Protein AF-A0A2A9KMT3-F1 (afdb_monomer_lite)

Secondary structure (DSSP, 8-state):
--------TT-EETTEEEEEEETTEEEEEETT-PPPEEEEHHHHHTT---SSSHHHHHHHHHHHHHHHHHS---HHHHHHHHHHHHHHHHHHHHS-B-GGGSSHHHHHHHHTTT--TTPEEEESSTTS-B-GGGEEEEPP-------TT--EEEPTTS-EEEHHHHHHHTT--HHHHHHHHHHHHTTTPPPBGGGGTGGGS-----TTHHHHGGGSS-GGGSS--

pLDDT: mean 72.95, std 15.5, range [35.25, 89.0]

Radius of gyration: 33.41 Å; chains: 1; bounding box: 78×36×78 Å

Sequence (225 aa):
MSRAAKNIIGNKFGRLTATKRVGSYHLCDCECGSVAKTVRTDKLVRGETKSCGCLRQEQNADRHAVALQSVGTPKRFAALREALKTVWSEMHSKGEVSPEWDKFDAFVFEMASTWVPGHELLRINPNEPYKCNNCRWKSPRKKVARREVGLSVKMSDGNLCPLTVFAEQINITYQKAYRIFSRIAATGQVVTANDFKTNNASETTDPFASVADRLSMPPSARLTG

Foldseek 3Di:
DDDPLPPQQQPAQAQWHFHDDDPQWTFTDGPVRDHTDIGGPVCSVVSVDRGPCVVVVVVVVVVVVVCVVPPDDPPVCVVVLVVLVVLLVVLVVPDAADPQPPDSVSVCVQCVVQDDPPWHKDFCDPVDHDDNVGIDTDHHPPPPPPPPDQPWAQEPVRDTHHLVVLCVVVVHDSVVSVVQSVVQVVVVDGHHSVSVVVPPDDDPPDVCPVVVVVPPDDPVPPPDD

Structure (mmCIF, N/CA/C/O backbone):
data_AF-A0A2A9KMT3-F1
#
_entry.id   AF-A0A2A9KMT3-F1
#
loop_
_atom_site.group_PDB
_atom_site.id
_atom_site.type_symbol
_atom_site.label_atom_id
_atom_site.label_alt_id
_atom_site.label_comp_id
_atom_site.label_asym_id
_atom_site.label_entity_id
_atom_site.label_seq_id
_atom_site.pdbx_PDB_ins_code
_atom_site.Cartn_x
_atom_site.Cartn_y
_atom_site.Cartn_z
_atom_site.occupancy
_atom_site.B_iso_or_equiv
_atom_site.auth_seq_id
_atom_site.auth_comp_id
_atom_site.auth_asym_id
_atom_site.auth_atom_id
_atom_site.pdbx_PDB_model_num
ATOM 1 N N . MET A 1 1 ? -53.842 -2.901 15.161 1.00 37.72 1 MET A N 1
ATOM 2 C CA . MET A 1 1 ? -53.544 -2.439 16.535 1.00 37.72 1 MET A CA 1
ATOM 3 C C . MET A 1 1 ? -52.329 -1.525 16.509 1.00 37.72 1 MET A C 1
ATOM 5 O O . MET A 1 1 ? -51.229 -1.982 16.210 1.00 37.72 1 MET A O 1
ATOM 9 N N . SER A 1 2 ? -52.541 -0.230 16.735 1.00 40.47 2 SER A N 1
ATOM 10 C CA . SER A 1 2 ? -51.507 0.804 16.799 1.00 40.47 2 SER A CA 1
ATOM 11 C C . SER A 1 2 ? -50.580 0.539 17.988 1.00 40.47 2 SER A C 1
ATOM 13 O O . SER A 1 2 ? -50.917 0.808 19.138 1.00 40.47 2 SER A O 1
ATOM 15 N N . ARG A 1 3 ? -49.389 -0.019 17.735 1.00 48.97 3 ARG A N 1
ATOM 16 C CA . ARG A 1 3 ? -48.339 -0.066 18.759 1.00 48.97 3 ARG A CA 1
ATOM 17 C C . ARG A 1 3 ? -47.872 1.364 18.986 1.00 48.97 3 ARG A C 1
ATOM 19 O O . ARG A 1 3 ? -47.100 1.889 18.186 1.00 48.97 3 ARG A O 1
ATOM 26 N N . ALA A 1 4 ? -48.366 1.976 20.063 1.00 48.88 4 ALA A N 1
ATOM 27 C CA . ALA A 1 4 ? -47.810 3.186 20.646 1.00 48.88 4 ALA A CA 1
ATOM 28 C C . ALA A 1 4 ? -46.288 3.057 20.609 1.00 48.88 4 ALA A C 1
ATOM 30 O O . ALA A 1 4 ? -45.707 2.123 21.172 1.00 48.88 4 ALA A O 1
ATOM 31 N N . ALA A 1 5 ? -45.662 3.907 19.806 1.00 55.84 5 ALA A N 1
ATOM 32 C CA . ALA A 1 5 ? -44.259 3.776 19.509 1.00 55.84 5 ALA A CA 1
ATOM 33 C C . ALA A 1 5 ? -43.477 4.083 20.783 1.00 55.84 5 ALA A C 1
ATOM 35 O O . ALA A 1 5 ? -43.341 5.243 21.165 1.00 55.84 5 ALA A O 1
ATOM 36 N N . LYS A 1 6 ? -43.042 3.015 21.458 1.00 61.47 6 LYS A N 1
ATOM 37 C CA . LYS A 1 6 ? -42.335 3.059 22.734 1.00 61.47 6 LYS A CA 1
ATOM 38 C C . LYS A 1 6 ? -41.201 4.068 22.597 1.00 61.47 6 LYS A C 1
ATOM 40 O O . LYS A 1 6 ? -40.306 3.880 21.771 1.00 61.47 6 LYS A O 1
ATOM 45 N N . ASN A 1 7 ? -41.307 5.181 23.318 1.00 69.69 7 ASN A N 1
ATOM 46 C CA . ASN A 1 7 ? -40.314 6.233 23.243 1.00 69.69 7 ASN A CA 1
ATOM 47 C C . ASN A 1 7 ? -39.050 5.708 23.925 1.00 69.69 7 ASN A C 1
ATOM 49 O O . ASN A 1 7 ? -39.000 5.583 25.143 1.00 69.69 7 ASN A O 1
ATOM 53 N N . ILE A 1 8 ? -38.082 5.291 23.115 1.00 77.19 8 ILE A N 1
ATOM 54 C CA . ILE A 1 8 ? -36.805 4.744 23.578 1.00 77.19 8 ILE A CA 1
ATOM 55 C C . ILE A 1 8 ? -35.694 5.801 23.589 1.00 77.19 8 ILE A C 1
ATOM 57 O O . ILE A 1 8 ? -34.530 5.448 23.739 1.00 77.19 8 ILE A O 1
ATOM 61 N N . ILE A 1 9 ? -36.039 7.080 23.401 1.00 82.56 9 ILE A N 1
ATOM 62 C CA . ILE A 1 9 ? -35.098 8.198 23.521 1.00 82.56 9 ILE A CA 1
ATOM 63 C C . ILE A 1 9 ? -34.615 8.277 24.978 1.00 82.56 9 ILE A C 1
ATOM 65 O O . ILE A 1 9 ? -35.413 8.150 25.900 1.00 82.56 9 ILE A O 1
ATOM 69 N N . GLY A 1 10 ? -33.309 8.445 25.176 1.00 82.06 10 GLY A N 1
ATOM 70 C CA . GLY A 1 10 ? -32.634 8.421 26.475 1.00 82.06 10 GLY A CA 1
ATOM 71 C C . GLY A 1 10 ? -32.213 7.024 26.939 1.00 82.06 10 GLY A C 1
ATOM 72 O O . GLY A 1 10 ? -31.371 6.907 27.826 1.00 82.06 10 GLY A O 1
ATOM 73 N N . ASN A 1 11 ? -32.728 5.957 26.320 1.00 84.44 11 ASN A N 1
ATOM 74 C CA . ASN A 1 11 ? -32.361 4.600 26.710 1.00 84.44 11 ASN A CA 1
ATOM 75 C C . ASN A 1 11 ? -31.020 4.181 26.102 1.00 84.44 11 ASN A C 1
ATOM 77 O O . ASN A 1 11 ? -30.718 4.451 24.932 1.00 84.44 11 ASN A O 1
ATOM 81 N N . LYS A 1 12 ? -30.249 3.454 26.913 1.00 85.31 12 LYS A N 1
ATOM 82 C CA . LYS A 1 12 ? -28.957 2.879 26.548 1.00 85.31 12 LYS A CA 1
ATOM 83 C C . LYS A 1 12 ? -29.126 1.442 26.046 1.00 85.31 12 LYS A C 1
ATOM 85 O O . LYS A 1 12 ? -29.708 0.593 26.716 1.00 85.31 12 LYS A O 1
ATOM 90 N N . PHE A 1 13 ? -28.577 1.167 24.870 1.00 85.19 13 PHE A N 1
ATOM 91 C CA . PHE A 1 13 ? -28.564 -0.123 24.187 1.00 85.19 13 PHE A CA 1
ATOM 92 C C . PHE A 1 13 ? -27.110 -0.533 23.928 1.00 85.19 13 PHE A C 1
ATOM 94 O O . PHE A 1 13 ? -26.511 -0.203 22.903 1.00 85.19 13 PHE A O 1
ATOM 101 N N . GLY A 1 14 ? -26.508 -1.240 24.887 1.00 87.00 14 GLY A N 1
ATOM 102 C CA . GLY A 1 14 ? -25.071 -1.518 24.861 1.00 87.00 14 GLY A CA 1
ATOM 103 C C . GLY A 1 14 ? -24.272 -0.234 25.078 1.00 87.00 14 GLY A C 1
ATOM 104 O O . GLY A 1 14 ? -24.391 0.376 26.130 1.00 87.00 14 GLY A O 1
ATOM 105 N N . ARG A 1 15 ? -23.486 0.179 24.082 1.00 85.56 15 ARG A N 1
ATOM 106 C CA . ARG A 1 15 ? -22.727 1.442 24.053 1.00 85.56 15 ARG A CA 1
ATOM 107 C C . ARG A 1 15 ? -23.434 2.558 23.283 1.00 85.56 15 ARG A C 1
ATOM 109 O O . ARG A 1 15 ? -22.813 3.574 22.999 1.00 85.56 15 ARG A O 1
ATOM 116 N N . LEU A 1 16 ? -24.676 2.338 22.851 1.00 89.00 16 LEU A N 1
ATOM 117 C CA . LEU A 1 16 ? -25.456 3.321 22.103 1.00 89.00 16 LEU A CA 1
ATOM 118 C C . LEU A 1 16 ? -26.517 3.949 22.994 1.00 89.00 16 LEU A C 1
ATOM 120 O O . LEU A 1 16 ? -27.291 3.228 23.612 1.00 89.00 16 LEU A O 1
ATOM 124 N N . THR A 1 17 ? -26.615 5.270 22.986 1.00 88.81 17 THR A N 1
ATOM 125 C CA . THR A 1 17 ? -27.678 6.017 23.664 1.00 88.81 17 THR A CA 1
ATOM 126 C C . THR A 1 17 ? -28.559 6.665 22.612 1.00 88.81 17 THR A C 1
ATOM 128 O O . THR A 1 17 ? -28.074 7.437 21.789 1.00 88.81 17 THR A O 1
ATOM 131 N N . ALA A 1 18 ? -29.852 6.338 22.588 1.00 88.25 18 ALA A N 1
ATOM 132 C CA . ALA A 1 18 ? -30.766 6.895 21.593 1.00 88.25 18 ALA A CA 1
ATOM 133 C C . ALA A 1 18 ? -31.085 8.364 21.912 1.00 88.25 18 ALA A C 1
ATOM 135 O O . ALA A 1 18 ? -31.683 8.651 22.943 1.00 88.25 18 ALA A O 1
ATOM 136 N N . THR A 1 19 ? -30.736 9.293 21.024 1.00 88.12 19 THR A N 1
ATOM 137 C CA . THR A 1 19 ? -30.889 10.739 21.261 1.00 88.12 19 THR A CA 1
ATOM 138 C C . THR A 1 19 ? -32.039 11.358 20.486 1.00 88.12 19 THR A C 1
ATOM 140 O O . THR A 1 19 ? -32.766 12.193 21.019 1.00 88.12 19 THR A O 1
ATOM 143 N N . LYS A 1 20 ? -32.272 10.926 19.244 1.00 86.25 20 LYS A N 1
ATOM 144 C CA . LYS A 1 20 ? -33.343 11.482 18.403 1.00 86.25 20 LYS A CA 1
ATOM 145 C C . LYS A 1 20 ? -34.041 10.396 17.601 1.00 86.25 20 LYS A C 1
ATOM 147 O O . LYS A 1 20 ? -33.410 9.456 17.132 1.00 86.25 20 LYS A O 1
ATOM 152 N N . ARG A 1 21 ? -35.355 10.527 17.410 1.00 83.56 21 ARG A N 1
ATOM 153 C CA . ARG A 1 21 ? -36.138 9.640 16.543 1.00 83.56 21 ARG A CA 1
ATOM 154 C C . ARG A 1 21 ? -36.378 10.282 15.180 1.00 83.56 21 ARG A C 1
ATOM 156 O O . ARG A 1 21 ? -36.792 11.433 15.103 1.00 83.56 21 ARG A O 1
ATOM 163 N N . VAL A 1 22 ? -36.167 9.508 14.120 1.00 83.06 22 VAL A N 1
ATOM 164 C CA . VAL A 1 22 ? -36.425 9.872 12.723 1.00 83.06 22 VAL A CA 1
ATOM 165 C C . VAL A 1 22 ? -37.221 8.730 12.080 1.00 83.06 22 VAL A C 1
ATOM 167 O O . VAL A 1 22 ? -36.664 7.748 11.589 1.00 83.06 22 VAL A O 1
ATOM 170 N N . GLY A 1 23 ? -38.553 8.811 12.150 1.00 82.44 23 GLY A N 1
ATOM 171 C CA . GLY A 1 23 ? -39.453 7.765 11.648 1.00 82.44 23 GLY A CA 1
ATOM 172 C C . GLY A 1 23 ? -39.268 6.413 12.357 1.00 82.44 23 GLY A C 1
ATOM 173 O O . GLY A 1 23 ? -39.494 6.296 13.568 1.00 82.44 23 GLY A O 1
ATOM 174 N N . SER A 1 24 ? -38.868 5.395 11.587 1.00 82.38 24 SER A N 1
ATOM 175 C CA . SER A 1 24 ? -38.547 4.030 12.053 1.00 82.38 24 SER A CA 1
ATOM 176 C C . SER A 1 24 ? -37.084 3.853 12.492 1.00 82.38 24 SER A C 1
ATOM 178 O O . SER A 1 24 ? -36.647 2.735 12.781 1.00 82.38 24 SER A O 1
ATOM 180 N N . TYR A 1 25 ? -36.317 4.944 12.508 1.00 84.69 25 TYR A N 1
ATOM 181 C CA . TYR A 1 25 ? -34.915 4.980 12.900 1.00 84.69 25 TYR A CA 1
ATOM 182 C C . TYR A 1 25 ? -34.709 5.887 14.112 1.00 84.69 25 TYR A C 1
ATOM 184 O O . TYR A 1 25 ? -35.480 6.811 14.374 1.00 84.69 25 TYR A O 1
ATOM 192 N N . HIS A 1 26 ? -33.633 5.630 14.842 1.00 86.88 26 HIS A N 1
ATOM 193 C CA . HIS A 1 26 ? -33.127 6.477 15.906 1.00 86.88 26 HIS A CA 1
ATOM 194 C C . HIS A 1 26 ? -31.678 6.839 15.616 1.00 86.88 26 HIS A C 1
ATOM 196 O O . HIS A 1 26 ? -30.881 5.986 15.234 1.00 86.88 26 HIS A O 1
ATOM 202 N N . LEU A 1 27 ? -31.348 8.108 15.813 1.00 87.56 27 LEU A N 1
ATOM 203 C CA . LEU A 1 27 ? -29.978 8.554 15.991 1.00 87.56 27 LEU A CA 1
ATOM 204 C C . LEU A 1 27 ? -29.527 8.130 17.381 1.00 87.56 27 LEU A C 1
ATOM 206 O O . LEU A 1 27 ? -30.242 8.336 18.368 1.00 87.56 27 LEU A O 1
ATOM 210 N N . CYS A 1 28 ? -28.370 7.488 17.434 1.00 87.31 28 CYS A N 1
ATOM 211 C CA . CYS A 1 28 ? -27.772 7.023 18.664 1.00 87.31 28 CYS A CA 1
ATOM 212 C C . CYS A 1 28 ? -26.327 7.488 18.763 1.00 87.31 28 CYS A C 1
ATOM 214 O O . CYS A 1 28 ? -25.541 7.277 17.835 1.00 87.31 28 CYS A O 1
ATOM 216 N N . ASP A 1 29 ? -25.977 8.030 19.919 1.00 87.38 29 ASP A N 1
ATOM 217 C CA . ASP A 1 29 ? -24.610 8.413 20.237 1.00 87.38 29 ASP A CA 1
ATOM 218 C C . ASP A 1 29 ? -23.882 7.221 20.842 1.00 87.38 29 ASP A C 1
ATOM 220 O O . ASP A 1 29 ? -24.438 6.475 21.650 1.00 87.38 29 ASP A O 1
ATOM 224 N N . CYS A 1 30 ? -22.648 7.001 20.398 1.00 86.50 30 CYS A N 1
ATOM 225 C CA . CYS A 1 30 ? -21.809 5.929 20.910 1.00 86.50 30 CYS A CA 1
ATOM 226 C C . CYS A 1 30 ? -20.930 6.445 22.045 1.00 86.50 30 CYS A C 1
ATOM 228 O O . CYS A 1 30 ? -20.285 7.478 21.897 1.00 86.50 30 CYS A O 1
ATOM 230 N N . GLU A 1 31 ? -20.776 5.660 23.108 1.00 85.88 31 GLU A N 1
ATOM 231 C CA . GLU A 1 31 ? -19.820 5.946 24.194 1.00 85.88 31 GLU A CA 1
ATOM 232 C C . GLU A 1 31 ? -18.363 6.019 23.720 1.00 85.88 31 GLU A C 1
ATOM 234 O O . GLU A 1 31 ? -17.513 6.595 24.382 1.00 85.88 31 GLU A O 1
ATOM 239 N N . CYS A 1 32 ? -18.076 5.462 22.545 1.00 79.50 32 CYS A N 1
ATOM 240 C CA . CYS A 1 32 ? -16.779 5.539 21.892 1.00 79.50 32 CYS A CA 1
ATOM 241 C C . CYS A 1 32 ? -16.460 6.916 21.274 1.00 79.50 32 CYS A C 1
ATOM 243 O O . CYS A 1 32 ? -15.408 7.067 20.662 1.00 79.50 32 CYS A O 1
ATOM 245 N N . GLY A 1 33 ? -17.374 7.891 21.356 1.00 78.00 33 GLY A N 1
ATOM 246 C CA . GLY A 1 33 ? -17.171 9.252 20.842 1.00 78.00 33 GLY A CA 1
ATOM 247 C C . GLY A 1 33 ? -17.252 9.390 19.317 1.00 78.00 33 GLY A C 1
ATOM 248 O O . GLY A 1 33 ? -17.041 10.475 18.784 1.00 78.00 33 GLY A O 1
ATOM 249 N N . SER A 1 34 ? -17.564 8.312 18.590 1.00 76.94 34 SER A N 1
ATOM 250 C CA . SER A 1 34 ? -17.764 8.360 17.139 1.00 76.94 34 SER A CA 1
ATOM 251 C C . SER A 1 34 ? -19.058 9.085 16.763 1.00 76.94 34 SER A C 1
ATOM 253 O O . SER A 1 34 ? -20.015 9.078 17.537 1.00 76.94 34 SER A O 1
ATOM 255 N N . VAL A 1 35 ? -19.132 9.568 15.519 1.00 75.56 35 VAL A N 1
ATOM 256 C CA . VAL A 1 35 ? -20.323 10.208 14.931 1.00 75.56 35 VAL A CA 1
ATOM 257 C C . VAL A 1 35 ? -21.607 9.410 15.206 1.00 75.56 35 VAL A C 1
ATOM 259 O O . VAL A 1 35 ? -21.617 8.176 15.124 1.00 75.56 35 VAL A O 1
ATOM 262 N N . ALA A 1 36 ? -22.687 10.134 15.516 1.00 76.81 36 ALA A N 1
ATOM 263 C CA . ALA A 1 36 ? -24.007 9.584 15.798 1.00 76.81 36 ALA A CA 1
ATOM 264 C C . ALA A 1 36 ? -24.454 8.606 14.700 1.00 76.81 36 ALA A C 1
ATOM 266 O O . ALA A 1 36 ? -24.476 8.930 13.509 1.00 76.81 36 ALA A O 1
ATOM 267 N N . LYS A 1 37 ? -24.830 7.389 15.099 1.00 81.62 37 LYS A N 1
ATOM 268 C CA . LYS A 1 37 ? -25.236 6.327 14.176 1.00 81.62 37 LYS A CA 1
ATOM 269 C C . LYS A 1 37 ? -26.750 6.257 14.078 1.00 81.62 37 LYS A C 1
ATOM 271 O O . LYS A 1 37 ? -27.444 6.201 15.087 1.00 81.62 37 LYS A O 1
ATOM 276 N N . THR A 1 38 ? -27.258 6.177 12.852 1.00 86.88 38 THR A N 1
ATOM 277 C CA . THR A 1 38 ? -28.684 5.942 12.608 1.00 86.88 38 THR A CA 1
ATOM 278 C C . THR A 1 38 ? -28.971 4.440 12.639 1.00 86.88 38 THR A C 1
ATOM 280 O O . THR A 1 38 ? -28.405 3.675 11.858 1.00 86.88 38 THR A O 1
ATOM 283 N N . VAL A 1 39 ? -29.837 3.999 13.552 1.00 83.69 39 VAL A N 1
ATOM 284 C CA . VAL A 1 39 ? -30.164 2.585 13.785 1.00 83.69 39 VAL A CA 1
ATOM 285 C C . VAL A 1 39 ? -31.676 2.387 13.782 1.00 83.69 39 VAL A C 1
ATOM 287 O O . VAL A 1 39 ? -32.427 3.203 14.306 1.00 83.69 39 VAL A O 1
ATOM 290 N N . ARG A 1 40 ? -32.148 1.291 13.184 1.00 86.94 40 ARG A N 1
ATOM 291 C CA . ARG A 1 40 ? -33.578 0.958 13.133 1.00 86.94 40 ARG A CA 1
ATOM 292 C C . ARG A 1 40 ? -34.103 0.590 14.529 1.00 86.94 40 ARG A C 1
ATOM 294 O O . ARG A 1 40 ? -33.425 -0.119 15.273 1.00 86.94 40 ARG A O 1
ATOM 301 N N . THR A 1 41 ? -35.306 1.047 14.886 1.00 83.00 41 THR A N 1
ATOM 302 C CA . THR A 1 41 ? -35.889 0.865 16.234 1.00 83.00 41 THR A CA 1
ATOM 303 C C . THR A 1 41 ? -35.942 -0.603 16.665 1.00 83.00 41 THR A C 1
ATOM 305 O O . THR A 1 41 ? -35.581 -0.947 17.786 1.00 83.00 41 THR A O 1
ATOM 308 N N . ASP A 1 42 ? -36.356 -1.494 15.772 1.00 84.19 42 ASP A N 1
ATOM 309 C CA . ASP A 1 42 ? -36.445 -2.932 16.038 1.00 84.19 42 ASP A CA 1
ATOM 310 C C . ASP A 1 42 ? -35.071 -3.575 16.294 1.00 84.19 42 ASP A C 1
ATOM 312 O O . ASP A 1 42 ? -34.967 -4.471 17.126 1.00 84.19 42 ASP A O 1
ATOM 316 N N . LYS A 1 43 ? -34.007 -3.099 15.636 1.00 84.25 43 LYS A N 1
ATOM 317 C CA . LYS A 1 43 ? -32.634 -3.594 15.823 1.00 84.25 43 LYS A CA 1
ATOM 318 C C . LYS A 1 43 ? -32.041 -3.179 17.170 1.00 84.25 43 LYS A C 1
ATOM 320 O O . LYS A 1 43 ? -31.253 -3.939 17.734 1.00 84.25 43 LYS A O 1
ATOM 325 N N . LEU A 1 44 ? -32.444 -2.018 17.694 1.00 82.50 44 LEU A N 1
ATOM 326 C CA . LEU A 1 44 ? -32.112 -1.582 19.055 1.00 82.50 44 LEU A CA 1
ATOM 327 C C . LEU A 1 44 ? -32.860 -2.422 20.093 1.00 82.50 44 LEU A C 1
ATOM 329 O O . LEU A 1 44 ? -32.241 -2.986 20.990 1.00 82.50 44 LEU A O 1
ATOM 333 N N . VAL A 1 45 ? -34.178 -2.579 19.925 1.00 82.44 45 VAL A N 1
ATOM 334 C CA . VAL A 1 45 ? -35.026 -3.324 20.873 1.00 82.44 45 VAL A CA 1
ATOM 335 C C . VAL A 1 45 ? -34.662 -4.810 20.925 1.00 82.44 45 VAL A C 1
ATOM 337 O O . VAL A 1 45 ? -34.644 -5.392 22.004 1.00 82.44 45 VAL A O 1
ATOM 340 N N . ARG A 1 46 ? -34.327 -5.429 19.785 1.00 82.44 46 ARG A N 1
ATOM 341 C CA . ARG A 1 46 ? -33.860 -6.829 19.725 1.00 82.44 46 ARG A CA 1
ATOM 342 C C . ARG A 1 46 ? -32.412 -7.008 20.195 1.00 82.44 46 ARG A C 1
ATOM 344 O O . ARG A 1 46 ? -31.942 -8.138 20.266 1.00 82.44 46 ARG A O 1
ATOM 351 N N . GLY A 1 47 ? -31.696 -5.920 20.488 1.00 81.88 47 GLY A N 1
ATOM 352 C CA . GLY A 1 47 ? -30.307 -5.964 20.943 1.00 81.88 47 GLY A CA 1
ATOM 353 C C . GLY A 1 47 ? -29.305 -6.413 19.874 1.00 81.88 47 GLY A C 1
ATOM 354 O O . GLY A 1 47 ? -28.198 -6.821 20.219 1.00 81.88 47 GLY A O 1
ATOM 355 N N . GLU A 1 48 ? -29.664 -6.347 18.589 1.00 82.25 48 GLU A N 1
ATOM 356 C CA . GLU A 1 48 ? -28.761 -6.703 17.488 1.00 82.25 48 GLU A CA 1
ATOM 357 C C . GLU A 1 48 ? -27.685 -5.630 17.271 1.00 82.25 48 GLU A C 1
ATOM 359 O O . GLU A 1 48 ? -26.553 -5.936 16.904 1.00 82.25 48 GLU A O 1
ATOM 364 N N . THR A 1 49 ? -28.020 -4.358 17.510 1.00 83.75 49 THR A N 1
ATOM 365 C CA . THR A 1 49 ? -27.079 -3.238 17.373 1.00 83.75 49 THR A CA 1
ATOM 366 C C . THR A 1 49 ? -26.738 -2.669 18.745 1.00 83.75 49 THR A C 1
ATOM 368 O O . THR A 1 49 ? -27.550 -1.978 19.350 1.00 83.75 49 THR A O 1
ATOM 371 N N . LYS A 1 50 ? -25.527 -2.969 19.228 1.00 82.69 50 LYS A N 1
ATOM 372 C CA . LYS A 1 50 ? -25.041 -2.585 20.569 1.00 82.69 50 LYS A CA 1
ATOM 373 C C . LYS A 1 50 ? -23.950 -1.511 20.547 1.00 82.69 50 LYS A C 1
ATOM 375 O O . LYS A 1 50 ? -23.511 -1.069 21.600 1.00 82.69 50 LYS A O 1
ATOM 380 N N . SER A 1 51 ? -23.441 -1.145 19.373 1.00 84.81 51 SER A N 1
ATOM 381 C CA . SER A 1 51 ? -22.367 -0.159 19.213 1.00 84.81 51 SER A CA 1
ATOM 382 C C . SER A 1 51 ? -22.388 0.449 17.811 1.00 84.81 51 SER A C 1
ATOM 384 O O . SER A 1 51 ? -23.044 -0.067 16.896 1.00 84.81 51 SER A O 1
ATOM 386 N N . CYS A 1 52 ? -21.633 1.531 17.604 1.00 81.44 52 CYS A N 1
ATOM 387 C CA . CYS A 1 52 ? -21.477 2.104 16.269 1.00 81.44 52 CYS A CA 1
ATOM 388 C C . CYS A 1 52 ? -20.709 1.174 15.305 1.00 81.44 52 CYS A C 1
ATOM 390 O O . CYS A 1 52 ? -20.792 1.341 14.089 1.00 81.44 52 CYS A O 1
ATOM 392 N N . GLY A 1 53 ? -20.028 0.155 15.837 1.00 76.56 53 GLY A N 1
ATOM 393 C CA . GLY A 1 53 ? -19.028 -0.656 15.144 1.00 76.56 53 GLY A CA 1
ATOM 394 C C . GLY A 1 53 ? -17.751 -0.828 15.974 1.00 76.56 53 GLY A C 1
ATOM 395 O O . GLY A 1 53 ? -17.071 -1.837 15.811 1.00 76.56 53 GLY A O 1
ATOM 396 N N . CYS A 1 54 ? -17.493 0.081 16.925 1.00 78.56 54 CYS A N 1
ATOM 397 C CA . CYS A 1 54 ? -16.313 0.066 17.799 1.00 78.56 54 CYS A CA 1
ATOM 398 C C . CYS A 1 54 ? -16.131 -1.263 18.541 1.00 78.56 54 CYS A C 1
ATOM 400 O O . CYS A 1 54 ? -15.055 -1.837 18.523 1.00 78.56 54 CYS A O 1
ATOM 402 N N . LEU A 1 55 ? -17.209 -1.832 19.084 1.00 81.56 55 LEU A N 1
ATOM 403 C CA . LEU A 1 55 ? -17.146 -3.102 19.813 1.00 81.56 55 LEU A CA 1
ATOM 404 C C . LEU A 1 55 ? -16.687 -4.271 18.924 1.00 81.56 55 LEU A C 1
ATOM 406 O O . LEU A 1 55 ? -16.008 -5.176 19.391 1.00 81.56 55 LEU A O 1
ATOM 410 N N . ARG A 1 56 ? -17.026 -4.247 17.627 1.00 78.88 56 ARG A N 1
ATOM 411 C CA . ARG A 1 56 ? -16.537 -5.241 16.661 1.00 78.88 56 ARG A CA 1
ATOM 412 C C . ARG A 1 56 ? -15.077 -4.980 16.285 1.00 78.88 56 ARG A C 1
ATOM 414 O O . ARG A 1 56 ? -14.343 -5.936 16.062 1.00 78.88 56 ARG A O 1
ATOM 421 N N . GLN A 1 57 ? -14.667 -3.715 16.198 1.00 73.81 57 GLN A N 1
ATOM 422 C CA . GLN A 1 57 ? -13.267 -3.347 15.970 1.00 73.81 57 GLN A CA 1
ATOM 423 C C . GLN A 1 57 ? -12.377 -3.768 17.140 1.00 73.81 57 GLN A C 1
ATOM 425 O O . GLN A 1 57 ? -11.362 -4.403 16.892 1.00 73.81 57 GLN A O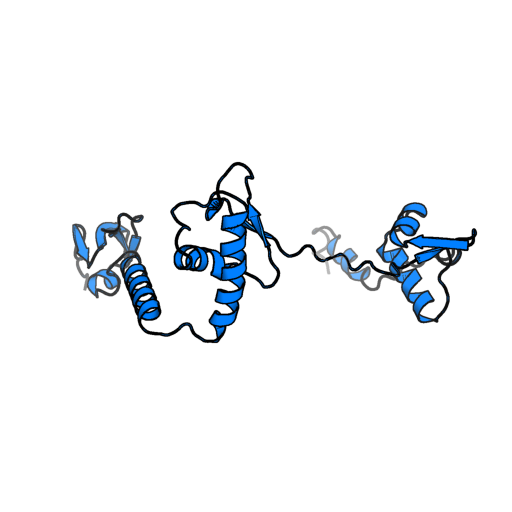 1
ATOM 430 N N . GLU A 1 58 ? -12.787 -3.507 18.381 1.00 77.81 58 GLU A N 1
ATOM 431 C CA . GLU A 1 58 ? -12.080 -3.939 19.594 1.00 77.81 58 GLU A CA 1
ATOM 432 C C . GLU A 1 58 ? -11.967 -5.461 19.657 1.00 77.81 58 GLU A C 1
ATOM 434 O O . GLU A 1 58 ? -10.869 -5.990 19.737 1.00 77.81 58 GLU A O 1
ATOM 439 N N . GLN A 1 59 ? -13.072 -6.191 19.476 1.00 76.31 59 GLN A N 1
ATOM 440 C CA . GLN A 1 59 ? -13.034 -7.658 19.467 1.00 76.31 59 GLN A CA 1
ATOM 441 C C . GLN A 1 59 ? -12.146 -8.231 18.359 1.00 76.31 59 GLN A C 1
ATOM 443 O O . GLN A 1 59 ? -11.527 -9.278 18.541 1.00 76.31 59 GLN A O 1
ATOM 448 N N . ASN A 1 60 ? -12.098 -7.584 17.194 1.00 71.00 60 ASN A N 1
ATOM 449 C CA . ASN A 1 60 ? -11.179 -7.984 16.138 1.00 71.00 60 ASN A CA 1
ATOM 450 C C . ASN A 1 60 ? -9.731 -7.654 16.516 1.00 71.00 60 ASN A C 1
ATOM 452 O O . ASN A 1 60 ? -8.867 -8.499 16.307 1.00 71.00 60 ASN A O 1
ATOM 456 N N . ALA A 1 61 ? -9.466 -6.481 17.094 1.00 62.53 61 ALA A N 1
ATOM 457 C CA . ALA A 1 61 ? -8.144 -6.099 17.580 1.00 62.53 61 ALA A CA 1
ATOM 458 C C . ALA A 1 61 ? -7.640 -7.076 18.652 1.00 62.53 61 ALA A C 1
ATOM 460 O O . ALA A 1 61 ? -6.525 -7.570 18.530 1.00 62.53 61 ALA A O 1
ATOM 461 N N . ASP A 1 62 ? -8.487 -7.462 19.607 1.00 60.75 62 ASP A N 1
ATOM 462 C CA . ASP A 1 62 ? -8.169 -8.444 20.647 1.00 60.75 62 ASP A CA 1
ATOM 463 C C . ASP A 1 62 ? -7.917 -9.834 20.055 1.00 60.75 62 ASP A C 1
ATOM 465 O O . ASP A 1 62 ? -6.954 -10.506 20.412 1.00 60.75 62 ASP A O 1
ATOM 469 N N . ARG A 1 63 ? -8.732 -10.271 19.085 1.00 58.41 63 ARG A N 1
ATOM 470 C CA . ARG A 1 63 ? -8.500 -11.538 18.368 1.00 58.41 63 ARG A CA 1
ATOM 471 C C . ARG A 1 63 ? -7.194 -11.522 17.584 1.00 58.41 63 ARG A C 1
ATOM 473 O O . ARG A 1 63 ? -6.519 -12.546 17.533 1.00 58.41 63 ARG A O 1
ATOM 480 N N . HIS A 1 64 ? -6.827 -10.391 16.987 1.00 52.22 64 HIS A N 1
ATOM 481 C CA . HIS A 1 64 ? -5.539 -10.232 16.321 1.00 52.22 64 HIS A CA 1
ATOM 482 C C . HIS A 1 64 ? -4.387 -10.188 17.332 1.00 52.22 64 HIS A C 1
ATOM 484 O O . HIS A 1 64 ? -3.380 -10.847 17.097 1.00 52.22 64 HIS A O 1
ATOM 490 N N . ALA A 1 65 ? -4.545 -9.522 18.477 1.00 51.62 65 ALA A N 1
ATOM 491 C CA . ALA A 1 65 ? -3.551 -9.488 19.549 1.00 51.62 65 ALA A CA 1
ATOM 492 C C . ALA A 1 65 ? -3.300 -10.887 20.143 1.00 51.62 65 ALA A C 1
ATOM 494 O O . ALA A 1 65 ? -2.152 -11.307 20.272 1.00 51.62 65 ALA A O 1
ATOM 495 N N . VAL A 1 66 ? -4.362 -11.656 20.405 1.00 50.72 66 VAL A N 1
ATOM 496 C CA . VAL A 1 66 ? -4.266 -13.050 20.870 1.00 50.72 66 VAL A CA 1
ATOM 497 C C . VAL A 1 66 ? -3.700 -13.959 19.775 1.00 50.72 66 VAL A C 1
ATOM 499 O O . VAL A 1 66 ? -2.873 -14.819 20.070 1.00 50.72 66 VAL A O 1
ATOM 502 N N . ALA A 1 67 ? -4.063 -13.763 18.502 1.00 45.97 67 ALA A N 1
ATOM 503 C CA . ALA A 1 67 ? -3.475 -14.514 17.389 1.00 45.97 67 ALA A CA 1
ATOM 504 C C . ALA A 1 67 ? -1.976 -14.217 17.199 1.00 45.97 67 ALA A C 1
ATOM 506 O O . ALA A 1 67 ? -1.226 -15.125 16.846 1.00 45.97 67 ALA A O 1
ATOM 507 N N . LEU A 1 68 ? -1.525 -12.988 17.478 1.00 46.59 68 LEU A N 1
ATOM 508 C CA . LEU A 1 68 ? -0.102 -12.634 17.501 1.00 46.59 68 LEU A CA 1
ATOM 509 C C . LEU A 1 68 ? 0.651 -13.293 18.668 1.00 46.59 68 LEU A C 1
ATOM 511 O O . LEU A 1 68 ? 1.836 -13.579 18.526 1.00 46.59 68 LEU A O 1
ATOM 515 N N . GLN A 1 69 ? -0.020 -13.558 19.793 1.00 50.00 69 GLN A N 1
ATOM 516 C CA . GLN A 1 69 ? 0.583 -14.206 20.965 1.00 50.00 69 GLN A CA 1
ATOM 517 C C . GLN A 1 69 ? 0.549 -15.744 20.915 1.00 50.00 69 GLN A C 1
ATOM 519 O O . GLN A 1 69 ? 1.360 -16.382 21.578 1.00 50.00 69 GLN A O 1
ATOM 524 N N . SER A 1 70 ? -0.362 -16.353 20.146 1.00 45.94 70 SER A N 1
ATOM 525 C CA . SER A 1 70 ? -0.629 -17.805 20.215 1.00 45.94 70 SER A CA 1
ATOM 526 C C . SER A 1 70 ? -0.461 -18.583 18.909 1.00 45.94 70 SER A C 1
ATOM 528 O O . SER A 1 70 ? -0.468 -19.813 18.935 1.00 45.94 70 SER A O 1
ATOM 530 N N . VAL A 1 71 ? -0.249 -17.926 17.766 1.00 46.31 71 VAL A N 1
ATOM 531 C CA . VAL A 1 71 ? -0.001 -18.623 16.499 1.00 46.31 71 VAL A CA 1
ATOM 532 C C . VAL A 1 71 ? 1.323 -18.137 15.940 1.00 46.31 71 VAL A C 1
ATOM 534 O O . VAL A 1 71 ? 1.425 -17.024 15.426 1.00 46.31 71 VAL A O 1
ATOM 537 N N . GLY A 1 72 ? 2.347 -18.991 16.044 1.00 53.03 72 GLY A N 1
ATOM 538 C CA . GLY A 1 72 ? 3.616 -18.789 15.353 1.00 53.03 72 GLY A CA 1
ATOM 539 C C . GLY A 1 72 ? 3.357 -18.312 13.926 1.00 53.03 72 GLY A C 1
ATOM 540 O O . GLY A 1 72 ? 2.449 -18.812 13.255 1.00 53.03 72 GLY A O 1
ATOM 541 N N . THR A 1 73 ? 4.103 -17.288 13.508 1.00 50.44 73 THR A N 1
ATOM 542 C CA . THR A 1 73 ? 3.868 -16.547 12.269 1.00 50.44 73 THR A CA 1
ATOM 543 C C . THR A 1 73 ? 3.568 -17.535 11.138 1.00 50.44 73 THR A C 1
ATOM 545 O O . THR A 1 73 ? 4.407 -18.400 10.869 1.00 50.44 73 THR A O 1
ATOM 548 N N . PRO A 1 74 ? 2.384 -17.480 10.493 1.00 52.03 74 PRO A N 1
ATOM 549 C CA . PRO A 1 74 ? 2.051 -18.442 9.451 1.00 52.03 74 PRO A CA 1
ATOM 550 C C . PRO A 1 74 ? 3.188 -18.464 8.430 1.00 52.03 74 PRO A C 1
ATOM 552 O O . PRO A 1 74 ? 3.610 -17.393 8.008 1.00 52.03 74 PRO A O 1
ATOM 555 N N . LYS A 1 75 ? 3.696 -19.640 8.029 1.00 52.97 75 LYS A N 1
ATOM 556 C CA . LYS A 1 75 ? 4.897 -19.766 7.166 1.00 52.97 75 LYS A CA 1
ATOM 557 C C . LYS A 1 75 ? 4.866 -18.850 5.929 1.00 52.97 75 LYS A C 1
ATOM 559 O O . LYS A 1 75 ? 5.901 -18.336 5.521 1.00 52.97 75 LYS A O 1
ATOM 564 N N . ARG A 1 76 ? 3.667 -18.565 5.398 1.00 49.84 76 ARG A N 1
ATOM 565 C CA . ARG A 1 76 ? 3.420 -17.602 4.304 1.00 49.84 76 ARG A CA 1
ATOM 566 C C . ARG A 1 76 ? 3.887 -16.162 4.584 1.00 49.84 76 ARG A C 1
ATOM 568 O O . ARG A 1 76 ? 4.137 -15.420 3.647 1.00 49.84 76 ARG A O 1
ATOM 575 N N . PHE A 1 77 ? 4.006 -15.769 5.849 1.00 65.12 77 PHE A N 1
ATOM 576 C CA . PHE A 1 77 ? 4.447 -14.449 6.303 1.00 65.12 77 PHE A CA 1
ATOM 577 C C . PHE A 1 77 ? 5.887 -14.434 6.828 1.00 65.12 77 PHE A C 1
ATOM 579 O O . PHE A 1 77 ? 6.412 -13.354 7.078 1.00 65.12 77 PHE A O 1
ATOM 586 N N . ALA A 1 78 ? 6.546 -15.590 6.970 1.00 68.25 78 ALA A N 1
ATOM 587 C CA . ALA A 1 78 ? 7.947 -15.645 7.392 1.00 68.25 78 ALA A CA 1
ATOM 588 C C . ALA A 1 78 ? 8.860 -14.972 6.354 1.00 68.25 78 ALA A C 1
ATOM 590 O O . ALA A 1 78 ? 9.664 -14.115 6.704 1.00 68.25 78 ALA A O 1
ATOM 591 N N . ALA A 1 79 ? 8.648 -15.267 5.066 1.00 72.44 79 ALA A N 1
ATOM 592 C CA . ALA A 1 79 ? 9.378 -14.625 3.971 1.00 72.44 79 ALA A CA 1
ATOM 593 C C . ALA A 1 79 ? 9.132 -13.104 3.907 1.00 72.44 79 ALA A C 1
ATOM 595 O O . ALA A 1 79 ? 10.060 -12.340 3.656 1.00 72.44 79 ALA A O 1
ATOM 596 N N . LEU A 1 80 ? 7.897 -12.660 4.183 1.00 80.50 80 LEU A N 1
ATOM 597 C CA . LEU A 1 80 ? 7.556 -11.236 4.261 1.00 80.50 80 LEU A CA 1
ATOM 598 C C . LEU A 1 80 ? 8.267 -10.552 5.434 1.00 80.50 80 LEU A C 1
ATOM 600 O O . LEU A 1 80 ? 8.836 -9.478 5.260 1.00 80.50 80 LEU A O 1
ATOM 604 N N . ARG A 1 81 ? 8.249 -11.169 6.622 1.00 83.75 81 ARG A N 1
ATOM 605 C CA . ARG A 1 81 ? 8.928 -10.633 7.808 1.00 83.75 81 ARG A CA 1
ATOM 606 C C . ARG A 1 81 ? 10.428 -10.513 7.592 1.00 83.75 81 ARG A C 1
ATOM 608 O O . ARG A 1 81 ? 10.968 -9.465 7.911 1.00 83.75 81 ARG A O 1
ATOM 615 N N . GLU A 1 82 ? 11.082 -11.528 7.034 1.00 83.56 82 GLU A N 1
ATOM 616 C CA . GLU A 1 82 ? 12.521 -11.456 6.752 1.00 83.56 82 GLU A CA 1
ATOM 617 C C . GLU A 1 82 ? 12.845 -10.339 5.750 1.00 83.56 82 GLU A C 1
ATOM 619 O O . GLU A 1 82 ? 13.740 -9.535 6.001 1.00 83.56 82 GLU A O 1
ATOM 624 N N . ALA A 1 83 ? 12.054 -10.192 4.681 1.00 82.12 83 ALA A N 1
ATOM 625 C CA . ALA A 1 83 ? 12.238 -9.098 3.727 1.00 82.12 83 ALA A CA 1
ATOM 626 C C . ALA A 1 83 ? 12.042 -7.710 4.371 1.00 82.12 83 ALA A C 1
ATOM 628 O O . ALA A 1 83 ? 12.831 -6.792 4.143 1.00 82.12 83 ALA A O 1
ATOM 629 N N . LEU A 1 84 ? 11.014 -7.553 5.209 1.00 86.56 84 LEU A N 1
ATOM 630 C CA . LEU A 1 84 ? 10.755 -6.311 5.940 1.00 86.56 84 LEU A CA 1
ATOM 631 C C . LEU A 1 84 ? 11.807 -6.031 7.018 1.00 86.56 84 LEU A C 1
ATOM 633 O O . LEU A 1 84 ? 12.077 -4.868 7.304 1.00 86.56 84 LEU A O 1
ATOM 637 N N . LYS A 1 85 ? 12.427 -7.063 7.595 1.00 88.50 85 LYS A N 1
ATOM 638 C CA . LYS A 1 85 ? 13.492 -6.931 8.597 1.00 88.50 85 LYS A CA 1
ATOM 639 C C . LYS A 1 85 ? 14.745 -6.302 8.002 1.00 88.50 85 LYS A C 1
ATOM 641 O O . LYS A 1 85 ? 15.339 -5.432 8.634 1.00 88.50 85 LYS A O 1
ATOM 646 N N . THR A 1 86 ? 15.104 -6.672 6.771 1.00 86.81 86 THR A N 1
ATOM 647 C CA . THR A 1 86 ? 16.196 -6.01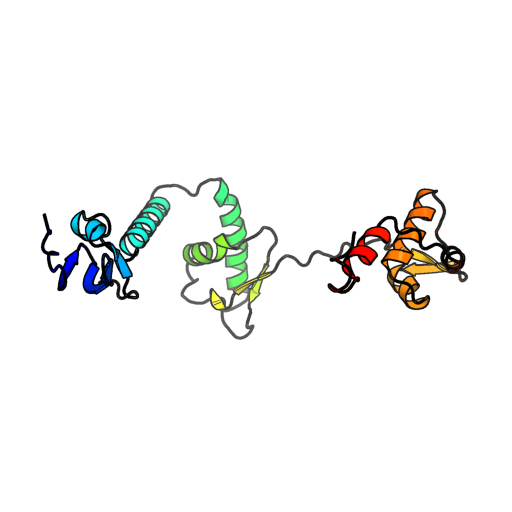6 6.038 1.00 86.81 86 THR A CA 1
ATOM 648 C C . THR A 1 86 ? 15.906 -4.529 5.835 1.00 86.81 86 THR A C 1
ATOM 650 O O . THR A 1 86 ? 16.758 -3.699 6.142 1.00 86.81 86 THR A O 1
ATOM 653 N N . VAL A 1 87 ? 14.685 -4.182 5.409 1.00 87.44 87 VAL A N 1
ATOM 654 C CA . VAL A 1 87 ? 14.276 -2.778 5.218 1.00 87.44 87 VAL A CA 1
ATOM 655 C C . VAL A 1 87 ? 14.284 -2.005 6.536 1.00 87.44 87 VAL A C 1
ATOM 657 O O . VAL A 1 87 ? 14.791 -0.889 6.588 1.00 87.44 87 VAL A O 1
ATOM 660 N N . TRP A 1 88 ? 13.750 -2.594 7.607 1.00 87.88 88 TRP A N 1
ATOM 661 C CA . TRP A 1 88 ? 13.717 -1.977 8.932 1.00 87.88 88 TRP A CA 1
ATOM 662 C C . TRP A 1 88 ? 15.132 -1.691 9.449 1.00 87.88 88 TRP A C 1
ATOM 664 O O . TRP A 1 88 ? 15.392 -0.596 9.942 1.00 87.88 88 TRP A O 1
ATOM 674 N N . SER A 1 89 ? 16.071 -2.621 9.259 1.00 87.88 89 SER A N 1
ATOM 675 C CA . SER A 1 89 ? 17.470 -2.425 9.654 1.00 87.88 89 SER A CA 1
ATOM 676 C C . SER A 1 89 ? 18.180 -1.359 8.807 1.00 87.88 89 SER A C 1
ATOM 678 O O . SER A 1 89 ? 18.961 -0.573 9.337 1.00 87.88 89 SER A O 1
ATOM 680 N N . GLU A 1 90 ? 17.903 -1.303 7.502 1.00 85.38 90 GLU A N 1
ATOM 681 C CA . GLU A 1 90 ? 18.468 -0.302 6.585 1.00 85.38 90 GLU A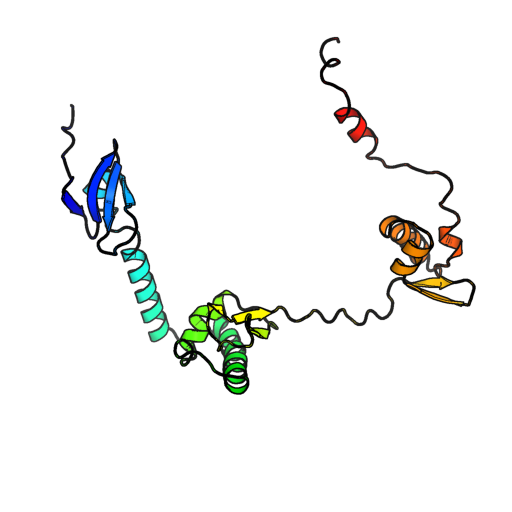 CA 1
ATOM 682 C C . GLU A 1 90 ? 17.903 1.107 6.838 1.00 85.38 90 GLU A C 1
ATOM 684 O O . GLU A 1 90 ? 18.591 2.113 6.690 1.00 85.38 90 GLU A O 1
ATOM 689 N N . MET A 1 91 ? 16.643 1.193 7.252 1.00 86.69 91 MET A N 1
ATOM 690 C CA . MET A 1 91 ? 16.006 2.441 7.657 1.00 86.69 91 MET A CA 1
ATOM 691 C C . MET A 1 91 ? 16.711 3.056 8.873 1.00 86.69 91 MET A C 1
ATOM 693 O O . MET A 1 91 ? 17.054 4.237 8.837 1.00 86.69 91 MET A O 1
ATOM 697 N N . HIS A 1 92 ? 16.996 2.238 9.893 1.00 85.25 92 HIS A N 1
ATOM 698 C CA . HIS A 1 92 ? 17.700 2.664 11.108 1.00 85.25 92 HIS A CA 1
ATOM 699 C C . HIS A 1 92 ? 19.147 3.098 10.841 1.00 85.25 92 HIS A C 1
ATOM 701 O O . HIS A 1 92 ? 19.668 3.946 11.557 1.00 85.25 92 HIS A O 1
ATOM 707 N N . SER A 1 93 ? 19.803 2.560 9.806 1.00 84.31 93 SER A N 1
ATOM 708 C CA . SER A 1 93 ? 21.156 2.994 9.435 1.00 84.31 93 SER A CA 1
ATOM 709 C C . SER A 1 93 ? 21.181 4.261 8.571 1.00 84.31 93 SER A C 1
ATOM 711 O O . SER A 1 93 ? 22.204 4.941 8.519 1.00 84.31 93 SER A O 1
ATOM 713 N N . LYS A 1 94 ? 20.075 4.604 7.894 1.00 81.81 94 LYS A N 1
ATOM 714 C CA . LYS A 1 94 ? 19.985 5.748 6.967 1.00 81.81 94 LYS A CA 1
ATOM 715 C C . LYS A 1 94 ? 19.483 7.050 7.594 1.00 81.81 94 LYS A C 1
ATOM 717 O O . LYS A 1 94 ? 19.568 8.088 6.934 1.00 81.81 94 LYS A O 1
ATOM 722 N N . GLY A 1 95 ? 18.903 7.028 8.792 1.00 81.56 95 GLY A N 1
ATOM 723 C CA . GLY A 1 95 ? 18.424 8.245 9.448 1.00 81.56 95 GLY A CA 1
ATOM 724 C C . GLY A 1 95 ? 17.547 7.993 10.668 1.00 81.56 95 GLY A C 1
ATOM 725 O O . GLY A 1 95 ? 17.347 6.858 11.085 1.00 81.56 95 GLY A O 1
ATOM 726 N N . GLU A 1 96 ? 17.012 9.078 11.222 1.00 84.81 96 GLU A N 1
ATOM 727 C CA . GLU A 1 96 ? 16.166 9.038 12.415 1.00 84.81 96 GLU A CA 1
ATOM 728 C C . GLU A 1 96 ? 14.801 8.401 12.134 1.00 84.81 96 GLU A C 1
ATOM 730 O O . GLU A 1 96 ? 14.148 8.692 11.128 1.00 84.81 96 GLU A O 1
ATOM 735 N N . VAL A 1 97 ? 14.366 7.541 13.052 1.00 85.38 97 VAL A N 1
ATOM 736 C CA . VAL A 1 97 ? 13.093 6.809 13.018 1.00 85.38 97 VAL A CA 1
ATOM 737 C C . VAL A 1 97 ? 12.207 7.331 14.145 1.00 85.38 97 VAL A C 1
ATOM 739 O O . VAL A 1 97 ? 12.705 7.657 15.222 1.00 85.38 97 VAL A O 1
ATOM 742 N N . SER A 1 98 ? 10.897 7.447 13.913 1.00 84.06 98 SER A N 1
ATOM 743 C CA . SER A 1 98 ? 9.981 7.882 14.969 1.00 84.06 98 SER A CA 1
ATOM 744 C C . SER A 1 98 ? 9.870 6.833 16.088 1.00 84.06 98 SER A C 1
ATOM 746 O O . SER A 1 98 ? 9.962 5.633 15.820 1.00 84.06 98 SER A O 1
ATOM 748 N N . PRO A 1 99 ? 9.579 7.246 17.336 1.00 82.62 99 PRO A N 1
ATOM 749 C CA . PRO A 1 99 ? 9.383 6.317 18.456 1.00 82.62 99 PRO A CA 1
ATOM 750 C C . PRO A 1 99 ? 8.265 5.292 18.214 1.00 82.62 99 PRO A C 1
ATOM 752 O O . PRO A 1 99 ? 8.269 4.202 18.777 1.00 82.62 99 PRO A O 1
ATOM 755 N N . GLU A 1 100 ? 7.303 5.633 17.355 1.00 76.06 100 GLU A N 1
ATOM 756 C CA . GLU A 1 100 ? 6.195 4.760 16.958 1.00 76.06 100 GLU A CA 1
ATOM 757 C C . GLU A 1 100 ? 6.686 3.521 16.188 1.00 76.06 100 GLU A C 1
ATOM 759 O O . GLU A 1 100 ? 6.035 2.478 16.219 1.00 76.06 100 GLU A O 1
ATOM 764 N N . TRP A 1 101 ? 7.844 3.613 15.523 1.00 83.19 101 TRP A N 1
ATOM 765 C CA . TRP A 1 101 ? 8.462 2.553 14.713 1.00 83.19 101 TRP A CA 1
ATOM 766 C C . TRP A 1 101 ? 9.728 1.948 15.340 1.00 83.19 101 TRP A C 1
ATOM 768 O O . TRP A 1 101 ? 10.412 1.144 14.696 1.00 83.19 101 TRP A O 1
ATOM 778 N N . ASP A 1 102 ? 9.994 2.267 16.610 1.00 78.50 102 ASP A N 1
ATOM 779 C CA . ASP A 1 102 ? 11.102 1.718 17.406 1.00 78.50 102 ASP A CA 1
ATOM 780 C C . ASP A 1 102 ? 11.021 0.186 17.529 1.00 78.50 102 ASP A C 1
ATOM 782 O O . ASP A 1 102 ? 12.021 -0.529 17.529 1.00 78.50 102 ASP A O 1
ATOM 786 N N . LYS A 1 103 ? 9.799 -0.360 17.548 1.00 82.56 103 LYS A N 1
ATOM 787 C CA . LYS A 1 103 ? 9.563 -1.807 17.558 1.00 82.56 103 LYS A CA 1
ATOM 788 C C . LYS A 1 103 ? 9.285 -2.324 16.153 1.00 82.56 103 LYS A C 1
ATOM 790 O O . LYS A 1 103 ? 8.371 -1.856 15.475 1.00 82.56 103 LYS A O 1
ATOM 795 N N . PHE A 1 104 ? 9.990 -3.389 15.766 1.00 82.25 104 PHE A N 1
ATOM 796 C CA . PHE A 1 104 ? 9.807 -4.054 14.471 1.00 82.25 104 PHE A CA 1
ATOM 797 C C . PHE A 1 104 ? 8.345 -4.438 14.188 1.00 82.25 104 PHE A C 1
ATOM 799 O O . PHE A 1 104 ? 7.859 -4.244 13.077 1.00 82.25 104 PHE A O 1
ATOM 806 N N . ASP A 1 105 ? 7.617 -4.931 15.193 1.00 77.88 105 ASP A N 1
ATOM 807 C CA . ASP A 1 105 ? 6.216 -5.327 15.015 1.00 77.88 105 ASP A CA 1
ATOM 808 C C . ASP A 1 105 ? 5.297 -4.141 14.680 1.00 77.88 105 ASP A C 1
ATOM 810 O O . ASP A 1 105 ? 4.353 -4.318 13.910 1.00 77.88 105 ASP A O 1
ATOM 814 N N . ALA A 1 106 ? 5.588 -2.939 15.193 1.00 76.81 106 ALA A N 1
ATOM 815 C CA . ALA A 1 106 ? 4.829 -1.727 14.879 1.00 76.81 106 ALA A CA 1
ATOM 816 C C . ALA A 1 106 ? 5.050 -1.297 13.419 1.00 76.81 106 ALA A C 1
ATOM 818 O O . ALA A 1 106 ? 4.090 -1.058 12.689 1.00 76.81 106 ALA A O 1
ATOM 819 N N . PHE A 1 107 ? 6.303 -1.328 12.954 1.00 83.62 107 PHE A N 1
ATOM 820 C CA . PHE A 1 107 ? 6.637 -1.104 11.544 1.00 83.62 107 PHE A CA 1
ATOM 821 C C . PHE A 1 107 ? 5.950 -2.121 10.618 1.00 83.62 107 PHE A C 1
ATOM 823 O O . PHE A 1 107 ? 5.345 -1.751 9.610 1.00 83.62 107 PHE A O 1
ATOM 830 N N . VAL A 1 108 ? 6.014 -3.413 10.960 1.00 82.94 108 VAL A N 1
ATOM 831 C CA . VAL A 1 108 ? 5.382 -4.479 10.170 1.00 82.94 108 VAL A CA 1
ATOM 832 C C . VAL A 1 108 ? 3.868 -4.297 10.125 1.00 82.94 108 VAL A C 1
ATOM 834 O O . VAL A 1 108 ? 3.284 -4.459 9.057 1.00 82.94 108 VAL A O 1
ATOM 837 N N . PHE A 1 109 ? 3.229 -3.948 11.243 1.00 78.31 109 PHE A N 1
ATOM 838 C CA . PHE A 1 109 ? 1.779 -3.761 11.308 1.00 78.31 109 PHE A CA 1
ATOM 839 C C . PHE A 1 109 ? 1.282 -2.729 10.291 1.00 78.31 109 PHE A C 1
ATOM 841 O O . PHE A 1 109 ? 0.295 -2.968 9.594 1.00 78.31 109 PHE A O 1
ATOM 848 N N . GLU A 1 110 ? 1.997 -1.618 10.154 1.00 77.88 110 GLU A N 1
ATOM 849 C CA . GLU A 1 110 ? 1.590 -0.544 9.254 1.00 77.88 110 GLU A CA 1
ATOM 850 C C . GLU A 1 110 ? 2.019 -0.797 7.806 1.00 77.88 110 GLU A C 1
ATOM 852 O O . GLU A 1 110 ? 1.229 -0.630 6.873 1.00 77.88 110 GLU A O 1
ATOM 857 N N . MET A 1 111 ? 3.252 -1.263 7.598 1.00 82.06 111 MET A N 1
ATOM 858 C CA . MET A 1 111 ? 3.851 -1.301 6.264 1.00 82.06 111 MET A CA 1
ATOM 859 C C . MET A 1 111 ? 3.639 -2.619 5.515 1.00 82.06 111 MET A C 1
ATOM 861 O O . MET A 1 111 ? 3.711 -2.632 4.284 1.00 82.06 111 MET A O 1
ATOM 865 N N . ALA A 1 112 ? 3.339 -3.726 6.206 1.00 80.81 112 ALA A N 1
ATOM 866 C CA . ALA A 1 112 ? 3.184 -5.037 5.566 1.00 80.81 112 ALA A CA 1
ATOM 867 C C . ALA A 1 112 ? 1.986 -5.111 4.612 1.00 80.81 112 ALA A C 1
ATOM 869 O O . ALA A 1 112 ? 2.032 -5.861 3.641 1.00 80.81 112 ALA A O 1
ATOM 870 N N . SER A 1 113 ? 0.927 -4.335 4.867 1.00 74.81 113 SER A N 1
ATOM 871 C CA . SER A 1 113 ? -0.286 -4.327 4.035 1.00 74.81 113 SER A CA 1
ATOM 872 C C . SER A 1 113 ? -0.054 -3.760 2.630 1.00 74.81 113 SER A C 1
ATOM 874 O O . SER A 1 113 ? -0.769 -4.115 1.695 1.00 74.81 113 SER A O 1
ATOM 876 N N . THR A 1 114 ? 0.954 -2.898 2.476 1.00 75.50 114 THR A N 1
ATOM 877 C CA . THR A 1 114 ? 1.263 -2.175 1.234 1.00 75.50 114 THR A CA 1
ATOM 878 C C . THR A 1 114 ? 2.574 -2.622 0.588 1.00 75.50 114 THR A C 1
ATOM 880 O O . THR A 1 114 ? 2.944 -2.109 -0.469 1.00 75.50 114 THR A O 1
ATOM 883 N N . TRP A 1 115 ? 3.283 -3.574 1.200 1.00 82.12 115 TRP A N 1
ATOM 884 C CA . TRP A 1 115 ? 4.561 -4.058 0.697 1.00 82.12 115 TRP A CA 1
ATOM 885 C C . TRP A 1 115 ? 4.392 -4.976 -0.514 1.00 82.12 115 TRP A C 1
ATOM 887 O O . TRP A 1 115 ? 3.532 -5.856 -0.553 1.00 82.12 115 TRP A O 1
ATOM 897 N N . VAL A 1 116 ? 5.287 -4.806 -1.483 1.00 75.31 116 VAL A N 1
ATOM 898 C CA . VAL A 1 116 ? 5.404 -5.653 -2.670 1.00 75.31 116 VAL A CA 1
ATOM 899 C C . VAL A 1 116 ? 6.884 -6.012 -2.852 1.00 75.31 116 VAL A C 1
ATOM 901 O O . VAL A 1 116 ? 7.739 -5.136 -2.671 1.00 75.31 116 VAL A O 1
ATOM 904 N N . PRO A 1 117 ? 7.222 -7.257 -3.242 1.00 75.75 117 PRO A N 1
ATOM 905 C CA . PRO A 1 117 ? 8.607 -7.660 -3.464 1.00 75.75 117 PRO A CA 1
ATOM 906 C C . PRO A 1 117 ? 9.382 -6.682 -4.359 1.00 75.75 117 PRO A C 1
ATOM 908 O O . PRO A 1 117 ? 8.886 -6.217 -5.389 1.00 75.75 117 PRO A O 1
ATOM 911 N N . GLY A 1 118 ? 10.608 -6.359 -3.943 1.00 75.19 118 GLY A N 1
ATOM 912 C CA . GLY A 1 118 ? 11.514 -5.461 -4.663 1.00 75.19 118 GLY A CA 1
ATOM 913 C C . GLY A 1 118 ? 11.225 -3.964 -4.514 1.00 75.19 118 GLY A C 1
ATOM 914 O O . GLY A 1 118 ? 11.927 -3.171 -5.132 1.00 75.19 118 GLY A O 1
ATOM 915 N N . HIS A 1 119 ? 10.213 -3.555 -3.742 1.00 81.44 119 HIS A N 1
ATOM 916 C CA . HIS A 1 119 ? 9.981 -2.138 -3.448 1.00 81.44 119 HIS A CA 1
ATOM 917 C C . HIS A 1 119 ? 10.945 -1.628 -2.373 1.00 81.44 119 HIS A C 1
ATOM 919 O O . HIS A 1 119 ? 11.223 -2.318 -1.394 1.00 81.44 119 HIS A O 1
ATOM 925 N N . GLU A 1 120 ? 11.416 -0.395 -2.546 1.00 83.94 120 GLU A N 1
ATOM 926 C CA . GLU A 1 120 ? 12.286 0.295 -1.591 1.00 83.94 120 GLU A CA 1
ATOM 927 C C . GLU A 1 120 ? 11.470 1.293 -0.769 1.00 83.94 120 GLU A C 1
ATOM 929 O O . GLU A 1 120 ? 10.562 1.954 -1.289 1.00 83.94 120 GLU A O 1
ATOM 934 N N . LEU A 1 121 ? 11.794 1.423 0.516 1.00 85.75 121 LEU A N 1
ATOM 935 C CA . LEU A 1 121 ? 11.170 2.409 1.389 1.00 85.75 121 LEU A CA 1
ATOM 936 C C . LEU A 1 121 ? 11.778 3.789 1.121 1.00 85.75 121 LEU A C 1
ATOM 938 O O . LEU A 1 121 ? 12.986 3.978 1.256 1.00 85.75 121 LEU A O 1
ATOM 942 N N . LEU A 1 122 ? 10.944 4.763 0.760 1.00 84.50 122 LEU A N 1
ATOM 943 C CA . LEU A 1 122 ? 11.364 6.149 0.583 1.00 84.50 122 LEU A CA 1
ATOM 944 C C . LEU A 1 122 ? 10.693 7.083 1.575 1.00 84.50 122 LEU A C 1
ATOM 946 O O . LEU A 1 122 ? 9.492 6.970 1.821 1.00 84.50 122 LEU A O 1
ATOM 950 N N . ARG A 1 123 ? 11.458 8.086 2.014 1.00 85.38 123 ARG A N 1
ATOM 951 C CA . ARG A 1 123 ? 10.922 9.280 2.667 1.00 85.38 123 ARG A CA 1
ATOM 952 C C . ARG A 1 123 ? 10.231 10.179 1.641 1.00 85.38 123 ARG A C 1
ATOM 954 O O . ARG A 1 123 ? 10.767 10.416 0.558 1.00 85.38 123 ARG A O 1
ATOM 961 N N . ILE A 1 124 ? 9.039 10.655 1.979 1.00 82.31 124 ILE A N 1
ATOM 962 C CA . ILE A 1 124 ? 8.276 11.637 1.204 1.00 82.31 124 ILE A CA 1
ATOM 963 C C . ILE A 1 124 ? 8.923 13.012 1.392 1.00 82.31 124 ILE A C 1
ATOM 965 O O . ILE A 1 124 ? 9.235 13.678 0.408 1.00 82.31 124 ILE A O 1
ATOM 969 N N . ASN A 1 125 ? 9.188 13.388 2.644 1.00 80.06 125 ASN A N 1
ATOM 970 C CA . ASN A 1 125 ? 9.934 14.570 3.043 1.00 80.06 125 ASN A CA 1
ATOM 971 C C . ASN A 1 125 ? 11.317 14.154 3.596 1.00 80.06 125 ASN A C 1
ATOM 973 O O . ASN A 1 125 ? 11.384 13.493 4.639 1.00 80.06 125 ASN A O 1
ATOM 977 N N . PRO A 1 126 ? 12.429 14.532 2.933 1.00 80.81 126 PRO A N 1
ATOM 978 C CA . PRO A 1 126 ? 13.787 14.204 3.377 1.00 80.81 126 PRO A CA 1
ATOM 979 C C . PRO A 1 126 ? 14.161 14.748 4.761 1.00 80.81 126 PRO A C 1
ATOM 981 O O . PRO A 1 126 ? 15.027 14.170 5.414 1.00 80.81 126 PRO A O 1
ATOM 984 N N . ASN A 1 127 ? 13.515 15.833 5.200 1.00 81.69 127 ASN A N 1
ATOM 985 C CA . ASN A 1 127 ? 13.818 16.509 6.465 1.00 81.69 127 ASN A CA 1
ATOM 986 C C . ASN A 1 127 ? 13.057 15.923 7.661 1.00 81.69 127 ASN A C 1
ATOM 988 O O . ASN A 1 127 ? 13.305 16.317 8.795 1.00 81.69 127 ASN A O 1
ATOM 992 N N . GLU A 1 128 ? 12.117 15.011 7.421 1.00 79.81 128 GLU A N 1
ATOM 993 C CA . GLU A 1 128 ? 11.355 14.353 8.478 1.00 79.81 128 GLU A CA 1
ATOM 994 C C . GLU A 1 128 ? 11.895 12.937 8.751 1.00 79.81 128 GLU A C 1
ATOM 996 O O . GLU A 1 128 ? 12.425 12.284 7.837 1.00 79.81 128 GLU A O 1
ATOM 1001 N N . PRO A 1 129 ? 11.743 12.432 9.991 1.00 84.31 129 PRO A N 1
ATOM 1002 C CA . PRO A 1 129 ? 12.150 11.077 10.343 1.00 84.31 129 PRO A CA 1
ATOM 1003 C C . PRO A 1 129 ? 11.291 10.038 9.616 1.00 84.31 129 PRO A C 1
ATOM 1005 O O . PRO A 1 129 ? 10.220 10.338 9.069 1.00 84.31 129 PRO A O 1
ATOM 1008 N N . TYR A 1 130 ? 11.745 8.789 9.616 1.00 82.62 130 TYR A N 1
ATOM 1009 C CA . TYR A 1 130 ? 10.937 7.677 9.134 1.00 82.62 130 TYR A CA 1
ATOM 1010 C C . TYR A 1 130 ? 9.738 7.462 10.065 1.00 82.62 130 TYR A C 1
ATOM 1012 O O . TYR A 1 130 ? 9.896 7.100 11.228 1.00 82.62 130 TYR A O 1
ATOM 1020 N N . LYS A 1 131 ? 8.539 7.708 9.534 1.00 82.94 131 LYS A N 1
ATOM 1021 C CA . LYS A 1 131 ? 7.235 7.473 10.169 1.00 82.94 131 LYS A CA 1
ATOM 1022 C C . LYS A 1 131 ? 6.205 7.089 9.112 1.00 82.94 131 LYS A C 1
ATOM 1024 O O . LYS A 1 131 ? 6.418 7.365 7.927 1.00 82.94 131 LYS A O 1
ATOM 1029 N N . CYS A 1 132 ? 5.063 6.568 9.540 1.00 76.75 132 CYS A N 1
ATOM 1030 C CA . CYS A 1 132 ? 3.974 6.103 8.679 1.00 76.75 132 CYS A CA 1
ATOM 1031 C C . CYS A 1 132 ? 3.582 7.091 7.573 1.00 76.75 132 CYS A C 1
ATOM 1033 O O . CYS A 1 132 ? 3.615 6.760 6.391 1.00 76.75 132 CYS A O 1
ATOM 1035 N N . ASN A 1 133 ? 3.338 8.347 7.943 1.00 76.06 133 ASN A N 1
ATOM 1036 C CA . ASN A 1 133 ? 2.879 9.388 7.025 1.00 76.06 133 ASN A CA 1
ATOM 1037 C C . ASN A 1 133 ? 4.009 10.051 6.225 1.00 76.06 133 ASN A C 1
ATOM 1039 O O . ASN A 1 133 ? 3.736 10.859 5.342 1.00 76.06 133 ASN A O 1
ATOM 1043 N N . ASN A 1 134 ? 5.271 9.731 6.525 1.00 82.62 134 ASN A N 1
ATOM 1044 C CA . ASN A 1 134 ? 6.431 10.235 5.794 1.00 82.62 134 ASN A CA 1
ATOM 1045 C C . ASN A 1 134 ? 7.102 9.151 4.944 1.00 82.62 134 ASN A C 1
ATOM 1047 O O . ASN A 1 134 ? 8.074 9.433 4.254 1.00 82.62 134 ASN A O 1
ATOM 1051 N N . CYS A 1 135 ? 6.617 7.911 4.972 1.00 84.06 135 CYS A N 1
ATOM 1052 C CA . CYS A 1 135 ? 7.228 6.816 4.235 1.00 84.06 135 CYS A CA 1
ATOM 1053 C C . CYS A 1 135 ? 6.266 6.253 3.200 1.00 84.06 135 CYS A C 1
ATOM 1055 O O . CYS A 1 135 ? 5.074 6.094 3.444 1.00 84.06 135 CYS A O 1
ATOM 1057 N N . ARG A 1 136 ? 6.797 5.902 2.030 1.00 84.31 136 ARG A N 1
ATOM 1058 C CA . ARG A 1 136 ? 6.050 5.144 1.026 1.00 84.31 136 ARG A CA 1
ATOM 1059 C C . ARG A 1 136 ? 6.938 4.135 0.327 1.00 84.31 136 ARG A C 1
ATOM 1061 O O . ARG A 1 136 ? 8.128 4.372 0.121 1.00 84.31 136 ARG A O 1
ATOM 1068 N N . TRP A 1 137 ? 6.327 3.044 -0.111 1.00 83.69 137 TRP A N 1
ATOM 1069 C CA . TRP A 1 137 ? 6.978 2.092 -0.995 1.00 83.69 137 TRP A CA 1
ATOM 1070 C C . TRP A 1 137 ? 7.124 2.698 -2.385 1.00 83.69 137 TRP A C 1
ATOM 1072 O O . TRP A 1 137 ? 6.149 3.099 -3.024 1.00 83.69 137 TRP A O 1
ATOM 1082 N N . LYS A 1 138 ? 8.356 2.759 -2.874 1.00 82.44 138 LYS A N 1
ATOM 1083 C CA . LYS A 1 138 ? 8.632 3.034 -4.274 1.00 82.44 138 LYS A CA 1
ATOM 1084 C C . LYS A 1 138 ? 8.813 1.706 -4.978 1.00 82.44 138 LYS A C 1
ATOM 1086 O O . LYS A 1 138 ? 9.680 0.918 -4.604 1.00 82.44 138 LYS A O 1
ATOM 1091 N N . SER A 1 139 ? 8.022 1.487 -6.026 1.00 72.06 139 SER A N 1
ATOM 1092 C CA . SER A 1 139 ? 8.261 0.369 -6.931 1.00 72.06 139 SER A CA 1
ATOM 1093 C C . SER A 1 139 ? 9.699 0.414 -7.407 1.00 72.06 139 SER A C 1
ATOM 1095 O O . SER A 1 139 ? 10.149 1.519 -7.753 1.00 72.06 139 SER A O 1
ATOM 1097 N N . 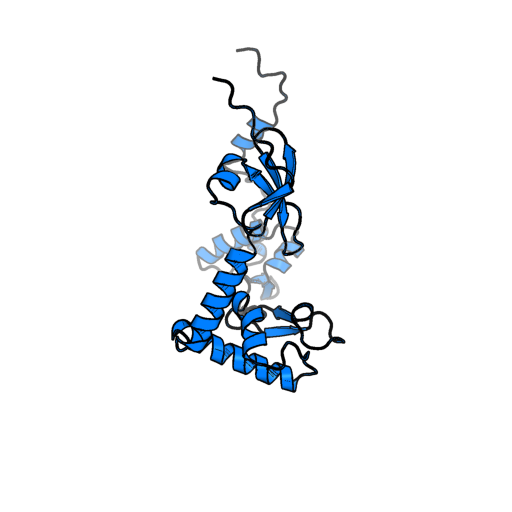PRO A 1 140 ? 10.402 -0.734 -7.473 1.00 62.78 140 PRO A N 1
ATOM 1098 C CA . PRO A 1 140 ? 11.721 -0.756 -8.070 1.00 62.78 140 PRO A CA 1
ATOM 1099 C C . PRO A 1 140 ? 11.576 -0.029 -9.393 1.00 62.78 140 PRO A C 1
ATOM 1101 O O . PRO A 1 140 ? 10.624 -0.289 -10.144 1.00 62.78 140 PRO A O 1
ATOM 1104 N N . ARG A 1 141 ? 12.445 0.959 -9.649 1.00 50.41 141 ARG A N 1
ATOM 1105 C CA . ARG A 1 141 ? 12.545 1.494 -11.004 1.00 50.41 141 ARG A CA 1
ATOM 1106 C C . ARG A 1 141 ? 12.683 0.239 -11.843 1.00 50.41 141 ARG A C 1
ATOM 1108 O O . ARG A 1 141 ? 13.672 -0.473 -11.670 1.00 50.41 141 ARG A O 1
ATOM 1115 N N . LYS A 1 142 ? 11.692 -0.076 -12.693 1.00 39.06 142 LYS A N 1
ATOM 1116 C CA . LYS A 1 142 ? 11.950 -1.004 -13.785 1.00 39.06 142 LYS A CA 1
ATOM 1117 C C . LYS A 1 142 ? 13.227 -0.428 -14.361 1.00 39.06 142 LYS A C 1
ATOM 1119 O O . LYS A 1 142 ? 13.210 0.717 -14.819 1.00 39.06 142 LYS A O 1
ATOM 1124 N N . LYS A 1 143 ? 14.351 -1.150 -14.247 1.00 39.66 143 LYS A N 1
ATOM 1125 C CA . LYS A 1 143 ? 15.420 -0.935 -15.203 1.00 39.66 143 LYS A CA 1
ATOM 1126 C C . LYS A 1 143 ? 14.633 -1.027 -16.493 1.00 39.66 143 LYS A C 1
ATOM 1128 O O . LYS A 1 143 ? 14.045 -2.075 -16.768 1.00 39.66 143 LYS A O 1
ATOM 1133 N N . VAL A 1 144 ? 14.454 0.100 -17.185 1.00 41.09 144 VAL A N 1
ATOM 1134 C CA . VAL A 1 144 ? 14.169 0.027 -18.605 1.00 41.09 144 VAL A CA 1
ATOM 1135 C C . VAL A 1 144 ? 15.269 -0.915 -19.019 1.00 41.09 144 VAL A C 1
ATOM 1137 O O . VAL A 1 144 ? 16.440 -0.581 -18.805 1.00 41.09 144 VAL A O 1
ATOM 1140 N N . ALA A 1 145 ? 14.909 -2.159 -19.362 1.00 35.25 145 ALA A N 1
ATOM 1141 C CA . ALA A 1 145 ? 15.878 -3.083 -19.907 1.00 35.25 145 ALA A CA 1
ATOM 1142 C C . ALA A 1 145 ? 16.662 -2.208 -20.867 1.00 35.25 145 ALA A C 1
ATOM 1144 O O . ALA A 1 145 ? 16.027 -1.449 -21.611 1.00 35.25 145 ALA A O 1
ATOM 1145 N N . ARG A 1 146 ? 17.991 -2.164 -20.740 1.00 43.97 146 ARG A N 1
ATOM 1146 C CA . ARG A 1 146 ? 18.799 -1.584 -21.800 1.00 43.97 146 ARG A CA 1
ATOM 1147 C C . ARG A 1 146 ? 18.328 -2.380 -23.007 1.00 43.97 146 ARG A C 1
ATOM 1149 O O . ARG A 1 146 ? 18.622 -3.566 -23.098 1.00 43.97 146 ARG A O 1
ATOM 1156 N N . ARG A 1 147 ? 17.380 -1.814 -23.761 1.00 40.66 147 ARG A N 1
ATOM 1157 C CA . ARG A 1 147 ? 16.717 -2.478 -24.868 1.00 40.66 147 ARG A CA 1
ATOM 1158 C C . ARG A 1 147 ? 17.808 -2.386 -25.894 1.00 40.66 147 ARG A C 1
ATOM 1160 O O . ARG A 1 147 ? 17.893 -1.408 -26.630 1.00 40.66 147 ARG A O 1
ATOM 1167 N N . GLU A 1 148 ? 18.731 -3.332 -25.831 1.00 41.59 148 GLU A N 1
ATOM 1168 C CA . GLU A 1 148 ? 19.470 -3.677 -27.013 1.00 41.59 148 GLU A CA 1
ATOM 1169 C C . GLU A 1 148 ? 18.393 -3.967 -28.051 1.00 41.59 148 GLU A C 1
ATOM 1171 O O . GLU A 1 148 ? 17.517 -4.814 -27.873 1.00 41.59 148 GLU A O 1
ATOM 1176 N N . VAL A 1 149 ? 18.419 -3.096 -29.056 1.00 49.25 149 VAL A N 1
ATOM 1177 C CA . VAL A 1 149 ? 17.513 -3.013 -30.191 1.00 49.25 149 VAL A CA 1
ATOM 1178 C C . VAL A 1 149 ? 16.114 -2.458 -29.872 1.00 49.25 149 VAL A C 1
ATOM 1180 O O . VAL A 1 149 ? 15.088 -3.126 -29.986 1.00 49.25 149 VAL A O 1
ATOM 1183 N N . GLY A 1 150 ? 16.030 -1.159 -29.560 1.00 59.00 150 GLY A N 1
ATOM 1184 C CA . GLY A 1 150 ? 14.844 -0.400 -29.982 1.00 59.00 150 GLY A CA 1
ATOM 1185 C C . GLY A 1 150 ? 14.619 -0.606 -31.488 1.00 59.00 150 GLY A C 1
ATOM 1186 O O . GLY A 1 150 ? 15.598 -0.699 -32.229 1.00 59.00 150 GLY A O 1
ATOM 1187 N N . LEU A 1 151 ? 13.361 -0.712 -31.941 1.00 75.19 151 LEU A N 1
ATOM 1188 C CA . LEU A 1 151 ? 13.045 -0.795 -33.375 1.00 75.19 151 LEU A CA 1
ATOM 1189 C C . LEU A 1 151 ? 13.789 0.342 -34.078 1.00 75.19 151 LEU A C 1
ATOM 1191 O O . LEU A 1 151 ? 13.566 1.501 -33.734 1.00 75.19 151 LEU A O 1
ATOM 1195 N N . SER A 1 152 ? 14.725 0.013 -34.963 1.00 79.44 152 SER A N 1
ATOM 1196 C CA . SER A 1 152 ? 15.640 0.988 -35.554 1.00 79.44 152 SER A CA 1
ATOM 1197 C C . SER A 1 152 ? 15.616 0.860 -37.065 1.00 79.44 152 SER A C 1
ATOM 1199 O O . SER A 1 152 ? 15.644 -0.243 -37.605 1.00 79.44 152 SER A O 1
ATOM 1201 N N . VAL A 1 153 ? 15.529 2.001 -37.731 1.00 83.75 153 VAL A N 1
ATOM 1202 C CA . VAL A 1 153 ? 15.476 2.130 -39.182 1.00 83.75 153 VAL A CA 1
ATOM 1203 C C . VAL A 1 153 ? 16.883 2.419 -39.684 1.00 83.75 153 VAL A C 1
ATOM 1205 O O . VAL A 1 153 ? 17.575 3.284 -39.141 1.00 83.75 153 VAL A O 1
ATOM 1208 N N . LYS A 1 154 ? 17.314 1.698 -40.721 1.00 87.31 154 LYS A N 1
ATOM 1209 C CA . LYS A 1 154 ? 18.592 1.958 -41.381 1.00 87.31 154 LYS A CA 1
ATOM 1210 C C . LYS A 1 154 ? 18.471 3.190 -42.278 1.00 87.31 154 LYS A C 1
ATOM 1212 O O . LYS A 1 154 ? 17.659 3.228 -43.205 1.00 87.31 154 LYS A O 1
ATOM 1217 N N . MET A 1 155 ? 19.278 4.195 -41.977 1.00 82.75 155 MET A N 1
ATOM 1218 C CA . MET A 1 155 ? 19.359 5.458 -42.699 1.00 82.75 155 MET A CA 1
ATOM 1219 C C . MET A 1 155 ? 20.278 5.322 -43.927 1.00 82.75 155 MET A C 1
ATOM 1221 O O . MET A 1 155 ? 21.025 4.351 -44.068 1.00 82.75 155 MET A O 1
ATOM 1225 N N . SER A 1 156 ? 20.205 6.282 -44.853 1.00 76.62 156 SER A N 1
ATOM 1226 C CA . SER A 1 156 ? 20.978 6.276 -46.109 1.00 76.62 156 SER A CA 1
ATOM 1227 C C . SER A 1 156 ? 22.487 6.449 -45.913 1.00 76.62 156 SER A C 1
ATOM 1229 O O . SER A 1 156 ? 23.264 6.038 -46.766 1.00 76.62 156 SER A O 1
ATOM 1231 N N . ASP A 1 157 ? 22.892 7.036 -44.791 1.00 75.75 157 ASP A N 1
ATOM 1232 C CA . ASP A 1 157 ? 24.278 7.179 -44.333 1.00 75.75 157 ASP A CA 1
ATOM 1233 C C . ASP A 1 157 ? 24.821 5.900 -43.658 1.00 75.75 157 ASP A C 1
ATOM 1235 O O . ASP A 1 157 ? 25.970 5.861 -43.230 1.00 75.75 157 ASP A O 1
ATOM 1239 N N . GLY A 1 158 ? 24.005 4.842 -43.568 1.00 73.38 158 GLY A N 1
ATOM 1240 C CA . GLY A 1 158 ? 24.355 3.575 -42.926 1.00 73.38 158 GLY A CA 1
ATOM 1241 C C . GLY A 1 158 ? 24.100 3.538 -41.418 1.00 73.38 158 GLY A C 1
ATOM 1242 O O . GLY A 1 158 ? 24.214 2.462 -40.826 1.00 73.38 158 GLY A O 1
ATOM 1243 N N . ASN A 1 159 ? 23.698 4.656 -40.808 1.00 79.19 159 ASN A N 1
ATOM 1244 C CA . ASN A 1 159 ? 23.413 4.734 -39.379 1.00 79.19 159 ASN A CA 1
ATOM 1245 C C . ASN A 1 159 ? 22.049 4.121 -39.029 1.00 79.19 159 ASN A C 1
ATOM 1247 O O . ASN A 1 159 ? 21.149 4.001 -39.863 1.00 79.19 159 ASN A O 1
ATOM 1251 N N . LEU A 1 160 ? 21.885 3.732 -37.764 1.00 79.62 160 LEU A N 1
ATOM 1252 C CA . LEU A 1 160 ? 20.622 3.227 -37.226 1.00 79.62 160 LEU A CA 1
ATOM 1253 C C . LEU A 1 160 ? 19.917 4.337 -36.443 1.00 79.62 160 LEU A C 1
ATOM 1255 O O . LEU A 1 160 ? 20.456 4.842 -35.460 1.00 79.62 160 LEU A O 1
ATOM 1259 N N . CYS A 1 161 ? 18.703 4.694 -36.860 1.00 80.31 161 CYS A N 1
ATOM 1260 C CA . CYS A 1 161 ? 17.869 5.681 -36.180 1.00 80.31 161 CYS A CA 1
ATOM 1261 C C . CYS A 1 161 ? 16.720 4.981 -35.436 1.00 80.31 161 CYS A C 1
ATOM 1263 O O . CYS A 1 161 ? 16.006 4.185 -36.054 1.00 80.31 161 CYS A O 1
ATOM 1265 N N . PRO A 1 162 ? 16.491 5.250 -34.138 1.00 87.06 162 PRO A N 1
ATOM 1266 C CA . PRO A 1 162 ? 15.330 4.719 -33.429 1.00 87.06 162 PRO A CA 1
ATOM 1267 C C . PRO A 1 162 ? 14.020 5.120 -34.117 1.00 87.06 162 PRO A C 1
ATOM 1269 O O . PRO A 1 162 ? 13.821 6.285 -34.450 1.00 87.06 162 PRO A O 1
ATOM 1272 N N . LEU A 1 163 ? 13.088 4.177 -34.267 1.00 83.81 163 LEU A N 1
ATOM 1273 C CA . LEU A 1 163 ? 11.811 4.374 -34.962 1.00 83.81 163 LEU A CA 1
ATOM 1274 C C . LEU A 1 163 ? 10.986 5.527 -34.377 1.00 83.81 163 LEU A C 1
ATOM 1276 O O . LEU A 1 163 ? 10.268 6.189 -35.114 1.00 83.81 163 LEU A O 1
ATOM 1280 N N . THR A 1 164 ? 11.093 5.781 -33.069 1.00 81.19 164 THR A N 1
ATOM 1281 C CA . THR A 1 164 ? 10.448 6.925 -32.406 1.00 81.19 164 THR A CA 1
ATOM 1282 C C . THR A 1 164 ? 10.984 8.255 -32.927 1.00 81.19 164 THR A C 1
ATOM 1284 O O . THR A 1 164 ? 10.200 9.103 -33.333 1.00 81.19 164 THR A O 1
ATOM 1287 N N . VAL A 1 165 ? 12.312 8.396 -32.987 1.00 81.62 165 VAL A N 1
ATOM 1288 C CA . VAL A 1 165 ? 12.991 9.600 -33.489 1.00 81.62 165 VAL A CA 1
ATOM 1289 C C . VAL A 1 165 ? 12.739 9.753 -34.986 1.00 81.62 165 VAL A C 1
ATOM 1291 O O . VAL A 1 165 ? 12.423 10.839 -35.458 1.00 81.62 165 VAL A O 1
ATOM 1294 N N . PHE A 1 166 ? 12.807 8.652 -35.733 1.00 86.50 166 PHE A N 1
ATOM 1295 C CA . PHE A 1 166 ? 12.540 8.661 -37.164 1.00 86.50 166 PHE A CA 1
ATOM 1296 C C . PHE A 1 166 ? 11.092 9.071 -37.478 1.00 86.50 166 PHE A C 1
ATOM 1298 O O . PHE A 1 166 ? 10.882 9.892 -38.362 1.00 86.50 166 PHE A O 1
ATOM 1305 N N . ALA A 1 167 ? 10.099 8.558 -36.739 1.00 85.50 167 ALA A N 1
ATOM 1306 C CA . ALA A 1 167 ? 8.688 8.910 -36.920 1.00 85.50 167 ALA A CA 1
ATOM 1307 C C . ALA A 1 167 ? 8.423 10.406 -36.686 1.00 85.50 167 ALA A C 1
ATOM 1309 O O . ALA A 1 167 ? 7.682 11.018 -37.454 1.00 85.50 167 ALA A O 1
ATOM 1310 N N . GLU A 1 168 ? 9.069 10.996 -35.676 1.00 81.19 168 GLU A N 1
ATOM 1311 C CA . GLU A 1 168 ? 9.037 12.440 -35.422 1.00 81.19 168 GLU A CA 1
ATOM 1312 C C . GLU A 1 168 ? 9.700 13.228 -36.563 1.00 81.19 168 GLU A C 1
ATOM 1314 O O . GLU A 1 168 ? 9.119 14.193 -37.054 1.00 81.19 168 GLU A O 1
ATOM 1319 N N . GLN A 1 169 ? 10.864 12.781 -37.054 1.00 81.56 169 GLN A N 1
ATOM 1320 C CA . GLN A 1 169 ? 11.591 13.430 -38.157 1.00 81.56 169 GLN A CA 1
ATOM 1321 C C . GLN A 1 169 ? 10.793 13.481 -39.465 1.00 81.56 169 GLN A C 1
ATOM 1323 O O . GLN A 1 169 ? 10.871 14.472 -40.189 1.00 81.56 169 GLN A O 1
ATOM 1328 N N . ILE A 1 170 ? 10.031 12.430 -39.777 1.00 81.81 170 ILE A N 1
ATOM 1329 C CA . ILE A 1 170 ? 9.194 12.372 -40.988 1.00 81.81 170 ILE A CA 1
ATOM 1330 C C . ILE A 1 170 ? 7.740 12.803 -40.737 1.00 81.81 170 ILE A C 1
ATOM 1332 O O . ILE A 1 170 ? 6.903 12.672 -41.628 1.00 81.81 170 ILE A O 1
ATOM 1336 N N . ASN A 1 171 ? 7.444 13.313 -39.536 1.00 82.38 171 ASN A N 1
ATOM 1337 C CA . ASN A 1 171 ? 6.137 13.809 -39.109 1.00 82.38 171 ASN A CA 1
ATOM 1338 C C . ASN A 1 171 ? 4.981 12.804 -39.311 1.00 82.38 171 ASN A C 1
ATOM 1340 O O . ASN A 1 171 ? 3.916 13.142 -39.833 1.00 82.38 171 ASN A O 1
ATOM 1344 N N . ILE A 1 172 ? 5.185 11.548 -38.902 1.00 84.00 172 ILE A N 1
ATOM 1345 C CA . ILE A 1 172 ? 4.132 10.523 -38.867 1.00 84.00 172 ILE A CA 1
ATOM 1346 C C . ILE A 1 172 ? 3.883 10.048 -37.439 1.00 84.00 172 ILE A C 1
ATOM 1348 O O . ILE A 1 172 ? 4.774 10.040 -36.593 1.00 84.00 172 ILE A O 1
ATOM 1352 N N . THR A 1 173 ? 2.667 9.572 -37.164 1.00 84.81 173 THR A N 1
ATOM 1353 C CA . THR A 1 173 ? 2.380 8.978 -35.856 1.00 84.81 173 THR A CA 1
ATOM 1354 C C . THR A 1 173 ? 3.205 7.707 -35.653 1.00 84.81 173 THR A C 1
ATOM 1356 O O . THR A 1 173 ? 3.359 6.886 -36.564 1.00 84.81 173 THR A O 1
ATOM 1359 N N . TYR A 1 174 ? 3.678 7.494 -34.422 1.00 84.12 174 TYR A N 1
ATOM 1360 C CA . TYR A 1 174 ? 4.430 6.289 -34.063 1.00 84.12 174 TYR A CA 1
ATOM 1361 C C . TYR A 1 174 ? 3.679 5.000 -34.430 1.00 84.12 174 TYR A C 1
ATOM 1363 O O . TYR A 1 174 ? 4.284 4.032 -34.874 1.00 84.12 174 TYR A O 1
ATOM 1371 N N . GLN A 1 175 ? 2.348 4.987 -34.306 1.00 83.50 175 GLN A N 1
ATOM 1372 C CA . GLN A 1 175 ? 1.529 3.830 -34.675 1.00 83.50 175 GLN A CA 1
ATOM 1373 C C . GLN A 1 175 ? 1.588 3.519 -36.178 1.00 83.50 175 GLN A C 1
ATOM 1375 O O . GLN A 1 175 ? 1.714 2.351 -36.549 1.00 83.50 175 GLN A O 1
ATOM 1380 N N . LYS A 1 176 ? 1.536 4.542 -37.046 1.00 84.69 176 LYS A N 1
ATOM 1381 C CA . LYS A 1 176 ? 1.698 4.367 -38.499 1.00 84.69 176 LYS A CA 1
ATOM 1382 C C . LYS A 1 176 ? 3.104 3.852 -38.812 1.00 84.69 176 LYS A C 1
ATOM 1384 O O . LYS A 1 176 ? 3.246 2.895 -39.569 1.00 84.69 176 LYS A O 1
ATOM 1389 N N . ALA A 1 177 ? 4.120 4.423 -38.163 1.00 84.88 177 ALA A N 1
ATOM 1390 C CA . ALA A 1 177 ? 5.506 3.995 -38.315 1.00 84.88 177 ALA A CA 1
ATOM 1391 C C . ALA A 1 177 ? 5.709 2.526 -37.894 1.00 84.88 177 ALA A C 1
ATOM 1393 O O . ALA A 1 177 ? 6.296 1.731 -38.624 1.00 84.88 177 ALA A O 1
ATOM 1394 N N . TYR A 1 178 ? 5.155 2.138 -36.746 1.00 88.00 178 TYR A N 1
ATOM 1395 C CA . TYR A 1 178 ? 5.233 0.780 -36.217 1.00 88.00 178 TYR A CA 1
ATOM 1396 C C . TYR A 1 178 ? 4.573 -0.244 -37.143 1.00 88.00 178 TYR A C 1
ATOM 1398 O O . TYR A 1 178 ? 5.162 -1.285 -37.405 1.00 88.00 178 TYR A O 1
ATOM 1406 N N . ARG A 1 179 ? 3.397 0.060 -37.710 1.00 86.00 179 ARG A N 1
ATOM 1407 C CA . ARG A 1 179 ? 2.715 -0.839 -38.660 1.00 86.00 179 ARG A CA 1
ATOM 1408 C C . ARG A 1 179 ? 3.555 -1.118 -39.908 1.00 86.00 179 ARG A C 1
ATOM 1410 O O . ARG A 1 179 ? 3.656 -2.269 -40.327 1.00 86.00 179 ARG A O 1
ATOM 1417 N N . ILE A 1 180 ? 4.170 -0.080 -40.479 1.00 85.19 180 ILE A N 1
ATOM 1418 C CA . ILE A 1 180 ? 5.052 -0.210 -41.649 1.00 85.19 180 ILE A CA 1
ATOM 1419 C C . ILE A 1 180 ? 6.286 -1.037 -41.280 1.00 85.19 180 ILE A C 1
ATOM 1421 O O . ILE A 1 180 ? 6.604 -2.005 -41.970 1.00 85.19 180 ILE A O 1
ATOM 1425 N N . PHE A 1 181 ? 6.920 -0.704 -40.152 1.00 88.19 181 PHE A N 1
ATOM 1426 C CA . PHE A 1 181 ? 8.089 -1.414 -39.643 1.00 88.19 181 PHE A CA 1
ATOM 1427 C C . PHE A 1 181 ? 7.801 -2.905 -39.430 1.00 88.19 181 PHE A C 1
ATOM 1429 O O . PHE A 1 181 ? 8.534 -3.753 -39.928 1.00 88.19 181 PHE A O 1
ATOM 1436 N N . SER A 1 182 ? 6.718 -3.243 -38.724 1.00 83.62 182 SER A N 1
ATOM 1437 C CA . SER A 1 182 ? 6.352 -4.627 -38.412 1.00 83.62 182 SER A CA 1
ATOM 1438 C C . SER A 1 182 ? 6.039 -5.450 -39.659 1.00 83.62 182 SER A C 1
ATOM 1440 O O . SER A 1 182 ? 6.403 -6.621 -39.701 1.00 83.62 182 SER A O 1
ATOM 1442 N N . ARG A 1 183 ? 5.416 -4.853 -40.686 1.00 84.25 183 ARG A N 1
ATOM 1443 C CA . ARG A 1 183 ? 5.120 -5.541 -41.953 1.00 84.25 183 ARG A CA 1
ATOM 1444 C C . ARG A 1 183 ? 6.394 -5.980 -42.677 1.00 84.25 183 ARG A C 1
ATOM 1446 O O . ARG A 1 183 ? 6.437 -7.082 -43.205 1.00 84.25 183 ARG A O 1
ATOM 1453 N N . ILE A 1 184 ? 7.411 -5.123 -42.693 1.00 82.88 184 ILE A N 1
ATOM 1454 C CA . ILE A 1 184 ? 8.676 -5.367 -43.401 1.00 82.88 184 ILE A CA 1
ATOM 1455 C C . ILE A 1 184 ? 9.602 -6.249 -42.563 1.00 82.88 184 ILE A C 1
ATOM 1457 O O . ILE A 1 184 ? 10.211 -7.182 -43.071 1.00 82.88 184 ILE A O 1
ATOM 1461 N N . ALA A 1 185 ? 9.650 -6.033 -41.250 1.00 80.56 185 ALA A N 1
ATOM 1462 C CA . ALA A 1 185 ? 10.407 -6.904 -40.359 1.00 80.56 185 ALA A CA 1
ATOM 1463 C C . ALA A 1 185 ? 9.881 -8.354 -40.385 1.00 80.56 185 ALA A C 1
ATOM 1465 O O . ALA A 1 185 ? 10.667 -9.293 -40.280 1.00 80.56 185 ALA A O 1
ATOM 1466 N N . ALA A 1 186 ? 8.570 -8.555 -40.575 1.00 78.06 186 ALA A N 1
ATOM 1467 C CA . ALA A 1 186 ? 7.965 -9.883 -40.682 1.00 78.06 186 ALA A CA 1
ATOM 1468 C C . ALA A 1 186 ? 8.389 -10.664 -41.942 1.00 78.06 186 ALA A C 1
ATOM 1470 O O . ALA A 1 186 ? 8.320 -11.890 -41.934 1.00 78.06 186 ALA A O 1
ATOM 1471 N N . THR A 1 187 ? 8.861 -9.993 -43.000 1.00 82.00 187 THR A N 1
ATOM 1472 C CA . THR A 1 187 ? 9.409 -10.652 -44.201 1.00 82.00 187 THR A CA 1
ATOM 1473 C C . THR A 1 187 ? 10.898 -10.987 -44.064 1.00 82.00 187 THR A C 1
ATOM 1475 O O . THR A 1 187 ? 11.501 -11.500 -45.004 1.00 82.00 187 THR A O 1
ATOM 1478 N N . GLY A 1 188 ? 11.507 -10.701 -42.905 1.00 76.44 188 GLY A N 1
ATOM 1479 C CA . GLY A 1 188 ? 12.939 -10.887 -42.659 1.00 76.44 188 GLY A CA 1
ATOM 1480 C C . GLY A 1 188 ? 13.827 -9.825 -43.317 1.00 76.44 188 GLY A C 1
ATOM 1481 O O . GLY A 1 188 ? 15.050 -9.954 -43.295 1.00 76.44 188 GLY A O 1
ATOM 1482 N N . GLN A 1 189 ? 13.239 -8.777 -43.900 1.00 80.25 189 GLN A N 1
ATOM 1483 C CA . GLN A 1 189 ? 13.972 -7.674 -44.516 1.00 80.25 189 GLN A CA 1
ATOM 1484 C C . GLN A 1 189 ? 14.377 -6.617 -43.479 1.00 80.25 189 GLN A C 1
ATOM 1486 O O . GLN A 1 189 ? 13.659 -6.339 -42.516 1.00 80.25 189 GLN A O 1
ATOM 1491 N N . VAL A 1 190 ? 15.542 -5.996 -43.690 1.00 80.06 190 VAL A N 1
ATOM 1492 C CA . VAL A 1 190 ? 15.996 -4.859 -42.878 1.00 80.06 190 VAL A CA 1
ATOM 1493 C C . VAL A 1 190 ? 15.204 -3.619 -43.277 1.00 80.06 190 VAL A C 1
ATOM 1495 O O . VAL A 1 190 ? 15.213 -3.234 -44.441 1.00 80.06 190 VAL A O 1
ATOM 1498 N N . VAL A 1 191 ? 14.562 -2.974 -42.304 1.00 84.81 191 VAL A N 1
ATOM 1499 C CA . VAL A 1 191 ? 13.755 -1.774 -42.543 1.00 84.81 191 VAL A CA 1
ATOM 1500 C C . VAL A 1 191 ? 14.658 -0.563 -42.789 1.00 84.81 191 VAL A C 1
ATOM 1502 O O . VAL A 1 191 ? 15.498 -0.212 -41.955 1.00 84.81 191 VAL A O 1
ATOM 1505 N N . THR A 1 192 ? 14.462 0.104 -43.920 1.00 87.38 192 THR A N 1
ATOM 1506 C CA . THR A 1 192 ? 15.215 1.284 -44.354 1.00 87.38 192 THR A CA 1
ATOM 1507 C C . THR A 1 192 ? 14.345 2.540 -44.375 1.00 87.38 192 THR A C 1
ATOM 1509 O O . THR A 1 192 ? 13.118 2.482 -44.450 1.00 87.38 192 THR A O 1
ATOM 1512 N N . ALA A 1 193 ? 14.974 3.716 -44.342 1.00 83.75 193 ALA A N 1
ATOM 1513 C CA . ALA A 1 193 ? 14.261 4.996 -44.371 1.00 83.75 193 ALA A CA 1
ATOM 1514 C C . ALA A 1 193 ? 13.412 5.205 -45.644 1.00 83.75 193 ALA A C 1
ATOM 1516 O O . ALA A 1 193 ? 12.450 5.974 -45.630 1.00 83.75 193 ALA A O 1
ATOM 1517 N N . ASN A 1 194 ? 13.740 4.524 -46.748 1.00 81.94 194 ASN A N 1
ATOM 1518 C CA . ASN A 1 194 ? 12.986 4.622 -47.999 1.00 81.94 194 ASN A CA 1
ATOM 1519 C C . ASN A 1 194 ? 11.651 3.864 -47.949 1.00 81.94 194 ASN A C 1
ATOM 1521 O O . ASN A 1 194 ? 10.710 4.261 -48.635 1.00 81.94 194 ASN A O 1
ATOM 1525 N N . ASP A 1 195 ? 11.523 2.866 -47.076 1.00 82.25 195 ASP A N 1
ATOM 1526 C CA . ASP A 1 195 ? 10.308 2.057 -46.939 1.00 82.25 195 ASP A CA 1
ATOM 1527 C C . ASP A 1 195 ? 9.116 2.832 -46.356 1.00 82.25 195 ASP A C 1
ATOM 1529 O O . ASP A 1 195 ? 7.960 2.432 -46.486 1.00 82.25 195 ASP A O 1
ATOM 1533 N N . PHE A 1 196 ? 9.392 3.972 -45.722 1.00 80.31 196 PHE A N 1
ATOM 1534 C CA . PHE A 1 196 ? 8.378 4.870 -45.176 1.00 80.31 196 PHE A CA 1
ATOM 1535 C C . PHE A 1 196 ? 7.932 5.945 -46.173 1.00 80.31 196 PHE A C 1
ATOM 1537 O O . PHE A 1 196 ? 6.912 6.593 -45.944 1.00 80.31 196 PHE A O 1
ATOM 1544 N N . LYS A 1 197 ? 8.655 6.127 -47.288 1.00 68.19 197 LYS A N 1
ATOM 1545 C CA . LYS A 1 197 ? 8.344 7.141 -48.311 1.00 68.19 197 LYS A CA 1
ATOM 1546 C C . LYS A 1 197 ? 7.239 6.694 -49.276 1.00 68.19 197 LYS A C 1
ATOM 1548 O O . LYS A 1 197 ? 6.546 7.540 -49.830 1.00 68.19 197 LYS A O 1
ATOM 1553 N N . THR A 1 198 ? 7.035 5.387 -49.451 1.00 54.62 198 THR A N 1
ATOM 1554 C CA . THR A 1 198 ? 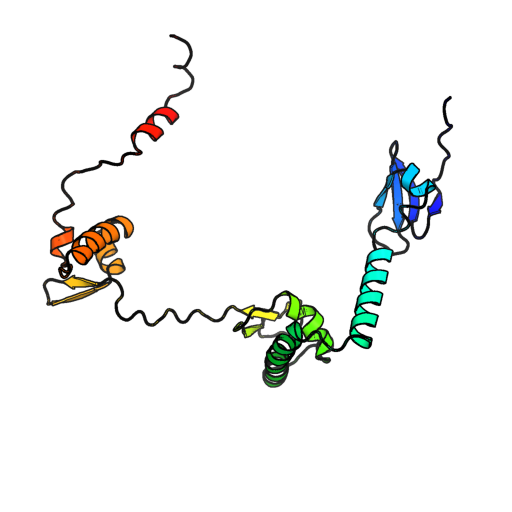6.083 4.817 -50.425 1.00 54.62 198 THR A CA 1
ATOM 1555 C C . THR A 1 198 ? 4.621 4.812 -49.955 1.00 54.62 198 THR A C 1
ATOM 1557 O O . THR A 1 198 ? 3.729 4.660 -50.779 1.00 54.62 198 THR A O 1
ATOM 1560 N N . ASN A 1 199 ? 4.346 5.061 -48.667 1.00 48.91 199 ASN A N 1
ATOM 1561 C CA . ASN A 1 199 ? 2.996 5.024 -48.070 1.00 48.91 199 ASN A CA 1
ATOM 1562 C C . ASN A 1 199 ? 2.376 6.416 -47.797 1.00 48.91 199 ASN A C 1
ATOM 1564 O O . ASN A 1 199 ? 1.492 6.562 -46.941 1.00 48.91 199 ASN A O 1
ATOM 1568 N N . ASN A 1 200 ? 2.848 7.455 -48.494 1.00 45.19 200 ASN A N 1
ATOM 1569 C CA . ASN A 1 200 ? 2.176 8.762 -48.538 1.00 45.19 200 ASN A CA 1
ATOM 1570 C C . ASN A 1 200 ? 1.181 8.893 -49.705 1.00 45.19 200 ASN A C 1
ATOM 1572 O O . ASN A 1 200 ? 0.510 9.916 -49.806 1.00 45.19 200 ASN A O 1
ATOM 1576 N N . ALA A 1 201 ? 1.023 7.857 -50.532 1.00 41.38 201 ALA A N 1
ATOM 1577 C CA . ALA A 1 201 ? -0.081 7.753 -51.476 1.00 41.38 201 ALA A CA 1
ATOM 1578 C C . ALA A 1 201 ? -1.177 6.852 -50.881 1.00 41.38 201 ALA A C 1
ATOM 1580 O O . ALA A 1 201 ? -0.940 5.677 -50.631 1.00 41.38 201 ALA A O 1
ATOM 1581 N N . SER A 1 202 ? -2.323 7.471 -50.582 1.00 46.75 202 SER A N 1
ATOM 1582 C CA . SER A 1 202 ? -3.676 6.900 -50.470 1.00 46.75 202 SER A CA 1
ATOM 1583 C C . SER A 1 202 ? -3.823 5.413 -50.113 1.00 46.75 202 SER A C 1
ATOM 1585 O O . SER A 1 202 ? -3.626 4.566 -50.970 1.0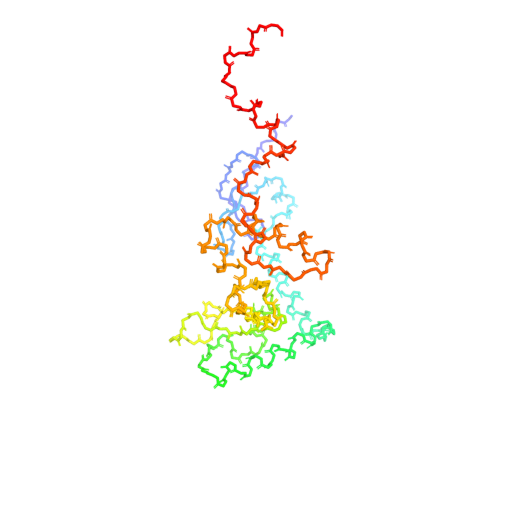0 46.75 202 SER A O 1
ATOM 1587 N N . GLU A 1 203 ? -4.328 5.117 -48.911 1.00 40.03 203 GLU A N 1
ATOM 1588 C CA . GLU A 1 203 ? -5.321 4.047 -48.696 1.00 40.03 203 GLU A CA 1
ATOM 1589 C C . GLU A 1 203 ? -5.837 4.105 -47.249 1.00 40.03 203 GLU A C 1
ATOM 1591 O O . GLU A 1 203 ? -5.293 3.519 -46.314 1.00 40.03 203 GLU A O 1
ATOM 1596 N N . THR A 1 204 ? -6.897 4.886 -47.047 1.00 45.16 204 THR A N 1
ATOM 1597 C CA . THR A 1 204 ? -7.791 4.752 -45.896 1.00 45.16 204 THR A CA 1
ATOM 1598 C C . THR A 1 204 ? -8.794 3.649 -46.207 1.00 45.16 204 THR A C 1
ATOM 1600 O O . THR A 1 204 ? -9.845 3.903 -46.789 1.00 45.16 204 THR A O 1
ATOM 1603 N N . THR A 1 205 ? -8.482 2.424 -45.810 1.00 48.59 205 THR A N 1
ATOM 1604 C CA . THR A 1 205 ? -9.471 1.352 -45.654 1.00 48.59 205 THR A CA 1
ATOM 1605 C C . THR A 1 205 ? -9.511 0.971 -44.180 1.00 48.59 205 THR A C 1
ATOM 1607 O O . THR A 1 205 ? -8.989 -0.053 -43.749 1.00 48.59 205 THR A O 1
ATOM 1610 N N . ASP A 1 206 ? -10.091 1.863 -43.373 1.00 45.69 206 ASP A N 1
ATOM 1611 C CA . ASP A 1 206 ? -10.460 1.541 -41.997 1.00 45.69 206 ASP A CA 1
ATOM 1612 C C . ASP A 1 206 ? -11.845 0.864 -42.017 1.00 45.69 206 ASP A C 1
ATOM 1614 O O . ASP A 1 206 ? -12.837 1.521 -42.351 1.00 45.69 206 ASP A O 1
ATOM 1618 N N . PRO A 1 207 ? -11.954 -0.437 -41.687 1.00 47.19 207 PRO A N 1
ATOM 1619 C CA . PRO A 1 207 ? -13.221 -1.166 -41.727 1.00 47.19 207 PRO A CA 1
ATOM 1620 C C . PRO A 1 207 ? -14.233 -0.691 -40.666 1.00 47.19 207 PRO A C 1
ATOM 1622 O O . PRO A 1 207 ? -15.369 -1.162 -40.664 1.00 47.19 207 PRO A O 1
ATOM 1625 N N . PHE A 1 208 ? -13.868 0.256 -39.792 1.00 41.66 208 PHE A N 1
ATOM 1626 C CA . PHE A 1 208 ? -14.769 0.858 -38.803 1.00 41.66 208 PHE A CA 1
ATOM 1627 C C . PHE A 1 208 ? -15.284 2.260 -39.164 1.00 41.66 208 PHE A C 1
ATOM 1629 O O . PHE A 1 208 ? -16.133 2.791 -38.442 1.00 41.66 208 PHE A O 1
ATOM 1636 N N . ALA A 1 209 ? -14.871 2.839 -40.300 1.00 47.09 209 ALA A N 1
ATOM 1637 C CA . ALA A 1 209 ? -15.351 4.156 -40.743 1.00 47.09 209 ALA A CA 1
ATOM 1638 C C . ALA A 1 209 ? -16.888 4.213 -40.911 1.00 47.09 209 ALA A C 1
ATOM 1640 O O . ALA A 1 209 ? -17.509 5.237 -40.644 1.00 47.09 209 ALA A O 1
ATOM 1641 N N . SER A 1 210 ? -17.527 3.080 -41.228 1.00 47.31 210 SER A N 1
ATOM 1642 C CA . SER A 1 210 ? -18.986 2.963 -41.392 1.00 47.31 210 SER A CA 1
ATOM 1643 C C . SER A 1 210 ? -19.808 3.177 -40.107 1.00 47.31 210 SER A C 1
ATOM 1645 O O . SER A 1 210 ? -21.027 3.349 -40.200 1.00 47.31 210 SER A O 1
ATOM 1647 N N . VAL A 1 211 ? -19.208 3.123 -38.912 1.00 47.69 211 VAL A N 1
ATOM 1648 C CA . VAL A 1 211 ? -19.957 3.242 -37.644 1.00 47.69 211 VAL A CA 1
ATOM 1649 C C . VAL A 1 211 ? -20.015 4.692 -37.155 1.00 47.69 211 VAL A C 1
ATOM 1651 O O . VAL A 1 211 ? -21.006 5.095 -36.545 1.00 47.69 211 VAL A O 1
ATOM 1654 N N . ALA A 1 212 ? -18.998 5.497 -37.475 1.00 44.16 212 ALA A N 1
ATOM 1655 C CA . ALA A 1 212 ? -18.915 6.895 -37.058 1.00 44.16 212 ALA A CA 1
ATOM 1656 C C . ALA A 1 212 ? -19.948 7.791 -37.771 1.00 44.16 212 ALA A C 1
ATOM 1658 O O . ALA A 1 212 ? -20.538 8.667 -37.136 1.00 44.16 212 ALA A O 1
ATOM 1659 N N . ASP A 1 213 ? -20.262 7.511 -39.040 1.00 46.31 213 ASP A N 1
ATOM 1660 C CA . ASP A 1 213 ? -21.226 8.311 -39.812 1.00 46.31 213 ASP A CA 1
ATOM 1661 C C . ASP A 1 213 ? -22.673 8.194 -39.304 1.00 46.31 213 ASP A C 1
ATOM 1663 O O . ASP A 1 213 ? -23.468 9.120 -39.462 1.00 46.31 213 ASP A O 1
ATOM 1667 N N . ARG A 1 214 ? -23.031 7.108 -38.603 1.00 48.53 214 ARG A N 1
ATOM 1668 C CA . ARG A 1 214 ? -24.388 6.939 -38.042 1.00 48.53 214 ARG A CA 1
ATOM 1669 C C . ARG A 1 214 ? -24.639 7.735 -36.757 1.00 48.53 214 ARG A C 1
ATOM 1671 O O . ARG A 1 214 ? -25.789 7.839 -36.331 1.00 48.53 214 ARG A O 1
ATOM 1678 N N . LEU A 1 215 ? -23.596 8.290 -36.138 1.00 49.75 215 LEU A N 1
ATOM 1679 C CA . LEU A 1 215 ? -23.692 9.053 -34.885 1.00 49.75 215 LEU A CA 1
ATOM 1680 C C . LEU A 1 215 ? -23.545 10.570 -35.081 1.00 49.75 215 LEU A C 1
ATOM 1682 O O . LEU A 1 215 ? -23.732 11.319 -34.128 1.00 49.75 215 LEU A O 1
ATOM 1686 N N . SER A 1 216 ? -23.264 11.018 -36.309 1.00 51.81 216 SER A N 1
ATOM 1687 C CA . SER A 1 216 ? -23.111 12.436 -36.667 1.00 51.81 216 SER A CA 1
ATOM 1688 C C . SER A 1 216 ? -24.406 13.085 -37.191 1.00 51.81 216 SER A C 1
ATOM 1690 O O . SER A 1 216 ? -24.483 14.303 -37.339 1.00 51.81 216 SER A O 1
ATOM 1692 N N . MET A 1 217 ? -25.465 12.309 -37.458 1.00 50.38 217 MET A N 1
ATOM 1693 C CA . MET A 1 217 ? -26.712 12.890 -37.967 1.00 50.38 217 MET A CA 1
ATOM 1694 C C . MET A 1 217 ? -27.509 13.610 -36.862 1.00 50.38 217 MET A C 1
ATOM 1696 O O . MET A 1 217 ? -27.768 13.016 -35.810 1.00 50.38 217 MET A O 1
ATOM 1700 N N . PRO A 1 218 ? -27.956 14.859 -37.095 1.00 57.19 218 PRO A N 1
ATOM 1701 C CA . PRO A 1 218 ? -28.784 15.591 -36.146 1.00 57.19 218 PRO A CA 1
ATOM 1702 C C . PRO A 1 218 ? -30.176 14.944 -35.972 1.00 57.19 218 PRO A C 1
ATOM 1704 O O . PRO A 1 218 ? -30.662 14.251 -36.871 1.00 57.19 218 PRO A O 1
ATOM 1707 N N . PRO A 1 219 ? -30.868 15.182 -34.837 1.00 52.53 219 PRO A N 1
ATOM 1708 C CA . PRO A 1 219 ? -32.086 14.454 -34.458 1.00 52.53 219 PRO A CA 1
ATOM 1709 C C . PRO A 1 219 ? -33.297 14.697 -35.372 1.00 52.53 219 PRO A C 1
ATOM 1711 O O . PRO A 1 219 ? -34.298 13.993 -35.258 1.00 52.53 219 PRO A O 1
ATOM 1714 N N . SER A 1 220 ? -33.234 15.683 -36.269 1.00 56.91 220 SER A N 1
ATOM 1715 C CA . SER A 1 220 ? -34.357 16.110 -37.110 1.00 56.91 220 SER A CA 1
ATOM 1716 C C . SER A 1 220 ? -34.665 15.182 -38.291 1.00 56.91 220 SER A C 1
ATOM 1718 O O . SER A 1 220 ? -35.703 15.352 -38.918 1.00 56.91 220 SER A O 1
ATOM 1720 N N . ALA A 1 221 ? -33.826 14.181 -38.576 1.00 55.53 221 ALA A N 1
ATOM 1721 C CA . ALA A 1 221 ? -34.047 13.231 -39.673 1.00 55.53 221 ALA A CA 1
ATOM 1722 C C . ALA A 1 221 ? -34.635 11.869 -39.236 1.00 55.53 221 ALA A C 1
ATOM 1724 O O . ALA A 1 221 ? -34.704 10.953 -40.047 1.00 55.53 221 ALA A O 1
ATOM 1725 N N . ARG A 1 222 ? -35.051 11.690 -37.970 1.00 53.72 222 ARG A N 1
ATOM 1726 C CA . ARG A 1 222 ? -35.573 10.396 -37.460 1.00 53.72 222 ARG A CA 1
ATOM 1727 C C . ARG A 1 222 ? -37.095 10.221 -37.504 1.00 53.72 222 ARG A C 1
ATOM 1729 O O . ARG A 1 222 ? -37.594 9.237 -36.969 1.00 53.72 222 ARG A O 1
ATOM 1736 N N . LEU A 1 223 ? -37.837 11.132 -38.128 1.00 50.19 223 LEU A N 1
ATOM 1737 C CA . LEU A 1 223 ? -39.286 10.994 -38.300 1.00 50.19 223 LEU A CA 1
ATOM 1738 C C . LEU A 1 223 ? -39.675 11.276 -39.751 1.00 50.19 223 LEU A C 1
ATOM 1740 O O . LEU A 1 223 ? -40.152 12.355 -40.074 1.00 50.19 223 LEU A O 1
ATOM 1744 N N . THR A 1 224 ? -39.415 10.317 -40.633 1.00 51.22 224 THR A N 1
ATOM 1745 C CA . THR A 1 224 ? -40.191 10.033 -41.852 1.00 51.22 224 THR A CA 1
ATOM 1746 C C . THR A 1 224 ? -39.620 8.759 -42.470 1.00 51.22 224 THR A C 1
ATOM 1748 O O . THR A 1 224 ? -38.454 8.738 -42.854 1.00 51.22 224 THR A O 1
ATOM 1751 N N . GLY A 1 225 ? -40.448 7.714 -42.556 1.00 41.53 225 GLY A N 1
ATOM 1752 C CA . GLY A 1 225 ? -40.113 6.431 -43.184 1.00 41.53 225 GLY A CA 1
ATOM 1753 C C . GLY A 1 225 ? -39.918 5.310 -42.186 1.00 41.53 225 GLY A C 1
ATOM 1754 O O . GLY A 1 225 ? -38.759 5.102 -41.771 1.00 41.53 225 GLY A O 1
#